Protein AF-A0A964EU06-F1 (afdb_monomer_lite)

Secondary structure (DSSP, 8-state):
---HHHHHHHHHHHHHHHHHHHHTT-HHHHH-HHHHHHHHHHHHHHHHHHHHHHT-TT-TTSHHHHHHHHHHSTTTS--SSPPPHHHHHHHHHHHHTTHHHHHHHHHHHHHHHHTTSGGGSS-TTTHHHH-PPPHHHHHHHHHHHHHHHHHHHHHHT------HHHHHHHHHHHHHHHHHHHHHHHHHHHHHHTSPP-

Structure (mmCIF, N/CA/C/O backbone):
data_AF-A0A964EU06-F1
#
_entry.id   AF-A0A964EU06-F1
#
loop_
_atom_site.group_PDB
_atom_site.id
_atom_site.type_symbol
_atom_site.label_atom_id
_atom_site.label_alt_id
_atom_site.label_comp_id
_atom_site.label_asym_id
_atom_site.label_entity_id
_atom_site.label_seq_id
_atom_site.pdbx_PDB_ins_code
_atom_site.Cartn_x
_atom_site.Cartn_y
_atom_site.Cartn_z
_atom_site.occupancy
_atom_site.B_iso_or_equiv
_atom_site.auth_seq_id
_atom_site.auth_comp_id
_atom_site.auth_asym_id
_atom_site.auth_atom_id
_atom_site.pdbx_PDB_model_num
ATOM 1 N N . MET A 1 1 ? 18.605 8.891 -5.211 1.00 30.44 1 MET A N 1
ATOM 2 C CA . MET A 1 1 ? 19.207 7.535 -5.283 1.00 30.44 1 MET A CA 1
ATOM 3 C C . MET A 1 1 ? 18.720 6.675 -4.124 1.00 30.44 1 MET A C 1
ATOM 5 O O . MET A 1 1 ? 18.972 7.036 -2.982 1.00 30.44 1 MET A O 1
ATOM 9 N N . LEU A 1 2 ? 17.991 5.574 -4.374 1.00 33.44 2 LEU A N 1
ATOM 10 C CA . LEU A 1 2 ? 17.805 4.541 -3.338 1.00 33.44 2 LEU A CA 1
ATOM 11 C C . LEU A 1 2 ? 19.195 4.216 -2.777 1.00 33.44 2 LEU A C 1
ATOM 13 O O . LEU A 1 2 ? 20.123 4.112 -3.583 1.00 33.44 2 LEU A O 1
ATOM 17 N N . SER A 1 3 ? 19.363 4.057 -1.457 1.00 38.75 3 SER A N 1
ATOM 18 C CA . SER A 1 3 ? 20.619 3.460 -0.987 1.00 38.75 3 SER A CA 1
ATOM 19 C C . SER A 1 3 ? 20.782 2.145 -1.750 1.00 38.75 3 SER A C 1
ATOM 21 O O . SER A 1 3 ? 19.798 1.429 -1.960 1.00 38.75 3 SER A O 1
ATOM 23 N N . GLU A 1 4 ? 21.978 1.862 -2.252 1.00 48.69 4 GLU A N 1
ATOM 24 C CA . GLU A 1 4 ? 22.209 0.707 -3.126 1.00 48.69 4 GLU A CA 1
ATOM 25 C C . GLU A 1 4 ? 21.642 -0.580 -2.504 1.00 48.69 4 GLU A C 1
ATOM 27 O O . GLU A 1 4 ? 20.967 -1.353 -3.176 1.00 48.69 4 GLU A O 1
ATOM 32 N N . THR A 1 5 ? 21.765 -0.692 -1.179 1.00 47.69 5 THR A N 1
ATOM 33 C CA . THR A 1 5 ? 21.182 -1.704 -0.288 1.00 47.69 5 THR A CA 1
ATOM 34 C C . THR A 1 5 ? 19.655 -1.804 -0.324 1.00 47.69 5 THR A C 1
ATOM 36 O O . THR A 1 5 ? 19.114 -2.898 -0.428 1.00 47.69 5 THR A O 1
ATOM 39 N N . SER A 1 6 ? 18.947 -0.676 -0.304 1.00 49.25 6 SER A N 1
ATOM 40 C CA . SER A 1 6 ? 17.481 -0.601 -0.337 1.00 49.25 6 SER A CA 1
ATOM 41 C C . SER A 1 6 ? 16.922 -1.172 -1.647 1.00 49.25 6 SER A C 1
ATOM 43 O O . SER A 1 6 ? 16.032 -2.023 -1.677 1.00 49.25 6 SER A O 1
ATOM 45 N N . ARG A 1 7 ? 17.497 -0.738 -2.773 1.00 52.69 7 ARG A N 1
ATOM 46 C CA . ARG A 1 7 ? 17.120 -1.260 -4.091 1.00 52.69 7 ARG A CA 1
ATOM 47 C C . ARG A 1 7 ? 17.493 -2.733 -4.208 1.00 52.69 7 ARG A C 1
ATOM 49 O O . ARG A 1 7 ? 16.750 -3.475 -4.839 1.00 52.69 7 ARG A O 1
ATOM 56 N N . LEU A 1 8 ? 18.609 -3.139 -3.597 1.00 53.44 8 LEU A N 1
ATOM 57 C CA . LEU A 1 8 ? 19.088 -4.516 -3.574 1.00 53.44 8 LEU A CA 1
ATOM 58 C C . LEU A 1 8 ? 18.106 -5.459 -2.876 1.00 53.44 8 LEU A C 1
ATOM 60 O O . LEU A 1 8 ? 17.870 -6.525 -3.411 1.00 53.44 8 LEU A O 1
ATOM 64 N N . GLU A 1 9 ? 17.501 -5.087 -1.747 1.00 58.00 9 GLU A N 1
ATOM 65 C CA . GLU A 1 9 ? 16.584 -5.973 -1.008 1.00 58.00 9 GLU A CA 1
ATOM 66 C C . GLU A 1 9 ? 15.292 -6.265 -1.777 1.00 58.00 9 GLU A C 1
ATOM 68 O O . GLU A 1 9 ? 14.908 -7.424 -1.922 1.00 58.00 9 GLU A O 1
ATOM 73 N N . VAL A 1 10 ? 14.650 -5.237 -2.345 1.00 60.88 10 VAL A N 1
ATOM 74 C CA . VAL A 1 10 ? 13.466 -5.438 -3.202 1.00 60.88 10 VAL A CA 1
ATOM 75 C C . VAL A 1 10 ? 13.861 -6.195 -4.470 1.00 60.88 10 VAL A C 1
ATOM 77 O O . VAL A 1 10 ? 13.162 -7.115 -4.886 1.00 60.88 10 VAL A O 1
ATOM 80 N N . ARG A 1 11 ? 15.018 -5.870 -5.060 1.00 63.16 11 ARG A N 1
ATOM 81 C CA . ARG A 1 11 ? 15.571 -6.593 -6.212 1.00 63.16 11 ARG A CA 1
ATOM 82 C C . ARG A 1 11 ? 15.857 -8.057 -5.902 1.00 63.16 11 ARG A C 1
ATOM 84 O O . ARG A 1 11 ? 15.568 -8.889 -6.751 1.00 63.16 11 ARG A O 1
ATOM 91 N N . LEU A 1 12 ? 16.407 -8.363 -4.731 1.00 60.62 12 LEU A N 1
ATOM 92 C CA . LEU A 1 12 ? 16.707 -9.713 -4.261 1.00 60.62 12 LEU A CA 1
ATOM 93 C C . LEU A 1 12 ? 15.417 -10.480 -4.005 1.00 60.62 12 LEU A C 1
ATOM 95 O O . LEU A 1 12 ? 15.306 -11.607 -4.462 1.00 60.62 12 LEU A O 1
ATOM 99 N N . ALA A 1 13 ? 14.416 -9.860 -3.377 1.00 64.81 13 ALA A N 1
ATOM 100 C CA . ALA A 1 13 ? 13.111 -10.478 -3.158 1.00 64.81 13 ALA A CA 1
ATOM 101 C C . ALA A 1 13 ? 12.384 -10.783 -4.481 1.00 64.81 13 ALA A C 1
ATOM 103 O O . ALA A 1 13 ? 11.837 -11.873 -4.648 1.00 64.81 13 ALA A O 1
ATOM 104 N N . VAL A 1 14 ? 12.436 -9.860 -5.448 1.00 65.56 14 VAL A N 1
ATOM 105 C CA . VAL A 1 14 ? 11.933 -10.082 -6.813 1.00 65.56 14 VAL A CA 1
ATOM 106 C C . VAL A 1 14 ? 12.724 -11.199 -7.504 1.00 65.56 14 VAL A C 1
ATOM 108 O O . VAL A 1 14 ? 12.120 -12.111 -8.061 1.00 65.56 14 VAL A O 1
ATOM 111 N N . CYS A 1 15 ? 14.059 -11.187 -7.430 1.00 63.41 15 CYS A N 1
ATOM 112 C CA . CYS A 1 15 ? 14.913 -12.230 -8.008 1.00 63.41 15 CYS A CA 1
ATOM 113 C C . CYS A 1 15 ? 14.657 -13.610 -7.399 1.00 63.41 15 CYS A C 1
ATOM 115 O O . CYS A 1 15 ? 14.564 -14.592 -8.130 1.00 63.41 15 CYS A O 1
ATOM 117 N N . ASP A 1 16 ? 14.523 -13.704 -6.079 1.00 67.25 16 ASP A N 1
ATOM 118 C CA . ASP A 1 16 ? 14.227 -14.956 -5.392 1.00 67.25 16 ASP A CA 1
ATOM 119 C C . ASP A 1 16 ? 12.834 -15.463 -5.750 1.00 67.25 16 ASP A C 1
ATOM 121 O O . ASP A 1 16 ? 12.643 -16.672 -5.903 1.00 67.25 16 ASP A O 1
ATOM 125 N N . ARG A 1 17 ? 11.861 -14.563 -5.945 1.00 68.38 17 ARG A N 1
ATOM 126 C CA . ARG A 1 17 ? 10.544 -14.968 -6.435 1.00 68.38 17 ARG A CA 1
ATOM 127 C C . ARG A 1 17 ? 10.617 -15.480 -7.867 1.00 68.38 17 ARG A C 1
ATOM 129 O O . ARG A 1 17 ? 10.112 -16.566 -8.126 1.00 68.38 17 ARG A O 1
ATOM 136 N N . LEU A 1 18 ? 11.278 -14.755 -8.766 1.00 66.19 18 LEU A N 1
ATOM 137 C CA . LEU A 1 18 ? 11.492 -15.193 -10.145 1.00 66.19 18 LEU A CA 1
ATOM 138 C C . LEU A 1 18 ? 12.192 -16.556 -10.189 1.00 66.19 18 LEU A C 1
ATOM 140 O O . LEU A 1 18 ? 11.722 -17.454 -10.872 1.00 66.19 18 LEU A O 1
ATOM 144 N N . ARG A 1 19 ? 13.235 -16.769 -9.382 1.00 66.81 19 ARG A N 1
ATOM 145 C CA . ARG A 1 19 ? 13.924 -18.065 -9.267 1.00 66.81 19 ARG A CA 1
ATOM 146 C C . ARG A 1 19 ? 12.990 -19.188 -8.795 1.00 66.81 19 ARG A C 1
ATOM 148 O O . ARG A 1 19 ? 13.066 -20.301 -9.308 1.00 66.81 19 ARG A O 1
ATOM 155 N N . LYS A 1 20 ? 12.097 -18.918 -7.836 1.00 69.69 20 LYS A N 1
ATOM 156 C CA . LYS A 1 20 ? 11.085 -19.894 -7.390 1.00 69.69 20 LYS A CA 1
ATOM 157 C C . LYS A 1 20 ? 10.082 -20.223 -8.498 1.00 69.69 20 LYS A C 1
ATOM 159 O O . LYS A 1 20 ? 9.718 -21.384 -8.644 1.00 69.69 20 LYS A O 1
ATOM 164 N N . ILE A 1 21 ? 9.680 -19.241 -9.299 1.00 65.75 21 ILE A N 1
ATOM 165 C CA . ILE A 1 21 ? 8.795 -19.463 -10.451 1.00 65.75 21 ILE A CA 1
ATOM 166 C C . ILE A 1 21 ? 9.531 -20.260 -11.548 1.00 65.75 21 ILE A C 1
ATOM 168 O O . ILE A 1 21 ? 8.944 -21.169 -12.127 1.00 65.75 21 ILE A O 1
ATOM 172 N N . ASP A 1 22 ? 10.832 -20.024 -11.763 1.00 63.53 22 ASP A N 1
ATOM 173 C CA . ASP A 1 22 ? 11.664 -20.807 -12.700 1.00 63.53 22 ASP A CA 1
ATOM 174 C C . ASP A 1 22 ? 11.695 -22.290 -12.317 1.00 63.53 22 ASP A C 1
ATOM 176 O O . ASP A 1 22 ? 11.464 -23.183 -13.134 1.00 63.53 22 ASP A O 1
ATOM 180 N N . SER A 1 23 ? 11.901 -22.555 -11.022 1.00 62.06 23 SER A N 1
ATOM 181 C CA . SER A 1 23 ? 11.924 -23.915 -10.477 1.00 62.06 23 SER A CA 1
ATOM 182 C C . SER A 1 23 ? 10.578 -24.639 -10.565 1.00 62.06 23 SER A C 1
ATOM 184 O O . SER A 1 23 ? 10.546 -25.865 -10.497 1.00 62.06 23 SER A O 1
ATOM 186 N N . GLN A 1 24 ? 9.478 -23.900 -10.749 1.00 62.81 24 GLN A N 1
ATOM 187 C CA . GLN A 1 24 ? 8.131 -24.446 -10.935 1.00 62.81 24 GLN A CA 1
ATOM 188 C C . GLN A 1 24 ? 7.835 -24.823 -12.398 1.00 62.81 24 GLN A C 1
ATOM 190 O O . GLN A 1 24 ? 6.774 -25.373 -12.678 1.00 62.81 24 GLN A O 1
ATOM 195 N N . GLY A 1 25 ? 8.790 -24.626 -13.315 1.00 52.88 25 GLY A N 1
ATOM 196 C CA . GLY A 1 25 ? 8.784 -25.281 -14.623 1.00 52.88 25 GLY A CA 1
ATOM 197 C C . GLY A 1 25 ? 7.983 -24.572 -15.713 1.00 52.88 25 GLY A C 1
ATOM 198 O O . GLY A 1 25 ? 7.558 -25.222 -16.665 1.00 52.88 25 GLY A O 1
ATOM 199 N N . THR A 1 26 ? 7.781 -23.259 -15.624 1.00 59.72 26 THR A N 1
ATOM 200 C CA . THR A 1 26 ? 7.122 -22.507 -16.699 1.00 59.72 26 THR A CA 1
ATOM 201 C C . THR A 1 26 ? 8.050 -22.418 -17.922 1.00 59.72 26 THR A C 1
ATOM 203 O O . THR A 1 26 ? 9.049 -21.703 -17.886 1.00 59.72 26 THR A O 1
ATOM 206 N N . ASP A 1 27 ? 7.731 -23.114 -19.023 1.00 58.44 27 ASP A N 1
ATOM 207 C CA . ASP A 1 27 ? 8.557 -23.174 -20.254 1.00 58.44 27 ASP A CA 1
ATOM 208 C C . ASP A 1 27 ? 8.932 -21.793 -20.823 1.00 58.44 27 ASP A C 1
ATOM 210 O O . ASP A 1 27 ? 10.024 -21.599 -21.363 1.00 58.44 27 ASP A O 1
ATOM 214 N N . ALA A 1 28 ? 8.065 -20.797 -20.626 1.00 56.03 28 ALA A N 1
ATOM 215 C CA . ALA A 1 28 ? 8.317 -19.408 -21.003 1.00 56.03 28 ALA A CA 1
ATOM 216 C C . ALA A 1 28 ? 9.566 -18.808 -20.325 1.00 56.03 28 ALA A C 1
ATOM 218 O O . ALA A 1 28 ? 10.212 -17.927 -20.892 1.00 56.03 28 ALA A O 1
ATOM 219 N N . MET A 1 29 ? 9.935 -19.292 -19.134 1.00 56.78 29 MET A N 1
ATOM 220 C CA . MET A 1 29 ? 11.089 -18.796 -18.385 1.00 56.78 29 MET A CA 1
ATOM 221 C C . MET A 1 29 ? 12.424 -19.321 -18.906 1.00 56.78 29 MET A C 1
ATOM 223 O O . MET A 1 29 ? 13.394 -18.568 -18.993 1.00 56.78 29 MET A O 1
ATOM 227 N N . LYS A 1 30 ? 12.462 -20.584 -19.337 1.00 57.44 30 LYS A N 1
ATOM 228 C CA . LYS A 1 30 ? 13.656 -21.175 -19.956 1.00 57.44 30 LYS A CA 1
ATOM 229 C C . LYS A 1 30 ? 13.934 -20.594 -21.341 1.00 57.44 30 LYS A C 1
ATOM 231 O O . LYS A 1 30 ? 15.088 -20.526 -21.754 1.00 57.44 30 LYS A O 1
ATOM 236 N N . ALA A 1 31 ? 12.889 -20.157 -22.045 1.00 56.16 31 ALA A N 1
ATOM 237 C CA . ALA A 1 31 ? 12.985 -19.666 -23.415 1.00 56.16 31 ALA A CA 1
ATOM 238 C C . ALA A 1 31 ? 13.668 -18.291 -23.550 1.00 56.16 31 ALA A C 1
ATOM 240 O O . ALA A 1 31 ? 14.225 -18.001 -24.608 1.00 56.16 31 ALA A O 1
ATOM 241 N N . ALA A 1 32 ? 13.643 -17.435 -22.518 1.00 56.75 32 ALA A N 1
ATOM 242 C CA . ALA A 1 32 ? 14.206 -16.084 -22.622 1.00 56.75 32 ALA A CA 1
ATOM 243 C C . ALA A 1 32 ? 14.782 -15.522 -21.299 1.00 56.75 32 ALA A C 1
ATOM 245 O O . ALA A 1 32 ? 14.256 -14.549 -20.752 1.00 56.75 32 ALA A O 1
ATOM 246 N N . PRO A 1 33 ? 15.925 -16.050 -20.814 1.00 57.66 33 PRO A N 1
ATOM 247 C CA . PRO A 1 33 ? 16.578 -15.613 -19.572 1.00 57.66 33 PRO A CA 1
ATOM 248 C C . PRO A 1 33 ? 16.941 -14.114 -19.533 1.00 57.66 33 PRO A C 1
ATOM 250 O O . PRO A 1 33 ? 16.930 -13.481 -18.480 1.00 57.66 33 PRO A O 1
ATOM 253 N N . ILE A 1 34 ? 17.240 -13.523 -20.696 1.00 55.50 34 ILE A N 1
ATOM 254 C CA . ILE A 1 34 ? 17.605 -12.102 -20.837 1.00 55.50 34 ILE A CA 1
ATOM 255 C C . ILE A 1 34 ? 16.429 -11.175 -20.493 1.00 55.50 34 ILE A C 1
ATOM 257 O O . ILE A 1 34 ? 16.646 -10.082 -19.966 1.00 55.50 34 ILE A O 1
ATOM 261 N N . LEU A 1 35 ? 15.184 -11.615 -20.717 1.00 58.09 35 LEU A N 1
ATOM 262 C CA . LEU A 1 35 ? 14.008 -10.817 -20.372 1.00 58.09 35 LEU A CA 1
ATOM 263 C C . LEU A 1 35 ? 13.932 -10.559 -18.863 1.00 58.09 35 LEU A C 1
ATOM 265 O O . LEU A 1 35 ? 13.472 -9.498 -18.468 1.00 58.09 35 LEU A O 1
ATOM 269 N N . PHE A 1 36 ? 14.466 -11.432 -18.006 1.00 58.31 36 PHE A N 1
ATOM 270 C CA . PHE A 1 36 ? 14.420 -11.226 -16.552 1.00 58.31 36 PHE A CA 1
ATOM 271 C C . PHE A 1 36 ? 15.299 -10.072 -16.070 1.00 58.31 36 PHE A C 1
ATOM 273 O O . PHE A 1 36 ? 14.881 -9.325 -15.185 1.00 58.31 36 PHE A O 1
ATOM 280 N N . GLY A 1 37 ? 16.468 -9.865 -16.684 1.00 57.53 37 GLY A N 1
ATOM 281 C CA . GLY A 1 37 ? 17.310 -8.700 -16.391 1.00 57.53 37 GLY A CA 1
ATOM 282 C C . GLY A 1 37 ? 16.626 -7.376 -16.755 1.00 57.53 37 GLY A C 1
ATOM 283 O O . GLY A 1 37 ? 16.825 -6.369 -16.077 1.00 57.53 37 GLY A O 1
ATOM 284 N N . LEU A 1 38 ? 15.768 -7.397 -17.781 1.00 58.59 38 LEU A N 1
ATOM 285 C CA . LEU A 1 38 ? 14.991 -6.243 -18.246 1.00 58.59 38 LEU A CA 1
ATOM 286 C C . LEU A 1 38 ? 13.674 -6.056 -17.474 1.00 58.59 38 LEU A C 1
ATOM 288 O O . LEU A 1 38 ? 13.229 -4.929 -17.272 1.00 58.59 38 LEU A O 1
ATOM 292 N N . VAL A 1 39 ? 13.062 -7.145 -17.010 1.00 64.62 39 VAL A N 1
ATOM 293 C CA . VAL A 1 39 ? 11.779 -7.138 -16.290 1.00 64.62 39 VAL A CA 1
ATOM 294 C C . VAL A 1 39 ? 11.962 -6.782 -14.814 1.00 64.62 39 VAL A C 1
ATOM 296 O O . VAL A 1 39 ? 11.077 -6.179 -14.213 1.00 64.62 39 VAL A O 1
ATOM 299 N N . GLN A 1 40 ? 13.118 -7.079 -14.218 1.00 64.00 40 GLN A N 1
ATOM 300 C CA . GLN A 1 40 ? 13.378 -6.789 -12.807 1.00 64.00 40 GLN A CA 1
ATOM 301 C C . GLN A 1 40 ? 13.209 -5.292 -12.445 1.00 64.00 40 GLN A C 1
ATOM 303 O O . GLN A 1 40 ? 12.524 -5.010 -11.459 1.00 64.00 40 GLN A O 1
ATOM 308 N N . PRO A 1 41 ? 13.766 -4.310 -13.187 1.00 63.78 41 PRO A N 1
ATOM 309 C CA . PRO A 1 41 ? 13.482 -2.892 -12.948 1.00 63.78 41 PRO A CA 1
ATOM 310 C C . PRO A 1 41 ? 11.990 -2.546 -13.030 1.00 63.78 41 PRO A C 1
ATOM 312 O O . PRO A 1 41 ? 11.494 -1.848 -12.147 1.00 63.78 41 PRO A O 1
ATOM 315 N N . ALA A 1 42 ? 11.280 -3.087 -14.025 1.00 66.19 42 ALA A N 1
ATOM 316 C CA . ALA A 1 42 ? 9.848 -2.857 -14.215 1.00 66.19 42 ALA A CA 1
ATOM 317 C C . ALA A 1 42 ? 9.007 -3.447 -13.071 1.00 66.19 42 ALA A C 1
ATOM 319 O O . ALA A 1 42 ? 8.034 -2.839 -12.638 1.00 66.19 42 ALA A O 1
ATOM 320 N N . MET A 1 43 ? 9.405 -4.597 -12.522 1.00 66.19 43 MET A N 1
ATOM 321 C CA . MET A 1 43 ? 8.740 -5.198 -11.363 1.00 66.19 43 MET A CA 1
ATOM 322 C C . MET A 1 43 ? 8.942 -4.376 -10.089 1.00 66.19 43 MET A C 1
ATOM 324 O O . MET A 1 43 ? 7.999 -4.185 -9.324 1.00 66.19 43 MET A O 1
ATOM 328 N N . VAL A 1 44 ? 10.155 -3.861 -9.862 1.00 68.06 44 VAL A N 1
ATOM 329 C CA . VAL A 1 44 ? 10.433 -2.966 -8.726 1.00 68.06 44 VAL A CA 1
ATOM 330 C C . VAL A 1 44 ? 9.579 -1.704 -8.827 1.00 68.06 44 VAL A C 1
ATOM 332 O O . VAL A 1 44 ? 8.960 -1.298 -7.845 1.00 68.06 44 VAL A O 1
ATOM 335 N N . GLU A 1 45 ? 9.512 -1.105 -10.013 1.00 71.75 45 GLU A N 1
ATOM 336 C CA . GLU A 1 45 ? 8.665 0.057 -10.264 1.00 71.75 45 GLU A CA 1
ATOM 337 C C . GLU A 1 45 ? 7.180 -0.274 -10.077 1.00 71.75 45 GLU A C 1
ATOM 339 O O . GLU A 1 45 ? 6.486 0.429 -9.348 1.00 71.75 45 GLU A O 1
ATOM 344 N N . GLY A 1 46 ? 6.709 -1.401 -10.612 1.00 69.62 46 GLY A N 1
ATOM 345 C CA . GLY A 1 46 ? 5.338 -1.869 -10.432 1.00 69.62 46 GLY A CA 1
ATOM 346 C C . GLY A 1 46 ? 4.947 -2.050 -8.961 1.00 69.62 46 GLY A C 1
ATOM 347 O O . GLY A 1 46 ? 3.841 -1.676 -8.572 1.00 69.62 46 GLY A O 1
ATOM 348 N N . VAL A 1 47 ? 5.853 -2.552 -8.113 1.00 72.25 47 VAL A N 1
ATOM 349 C CA . VAL A 1 47 ? 5.623 -2.654 -6.660 1.00 72.25 47 VAL A CA 1
ATOM 350 C C . VAL A 1 47 ? 5.505 -1.267 -6.025 1.00 72.25 47 VAL A C 1
ATOM 352 O O . VAL A 1 47 ? 4.587 -1.032 -5.239 1.00 72.25 47 VAL A O 1
ATOM 355 N N . LEU A 1 48 ? 6.384 -0.326 -6.377 1.00 76.00 48 LEU A N 1
ATOM 356 C CA . LEU A 1 48 ? 6.312 1.049 -5.868 1.00 76.00 48 LEU A CA 1
ATOM 357 C C . LEU A 1 48 ? 5.018 1.751 -6.307 1.00 76.00 48 LEU A C 1
ATOM 359 O O . LEU A 1 48 ? 4.395 2.442 -5.501 1.00 76.00 48 LEU A O 1
ATOM 363 N N . LEU A 1 49 ? 4.565 1.522 -7.541 1.00 78.75 49 LEU A N 1
ATOM 364 C CA . LEU A 1 49 ? 3.295 2.041 -8.051 1.00 78.75 49 LEU A CA 1
ATOM 365 C C . LEU A 1 49 ? 2.088 1.413 -7.352 1.00 78.75 49 LEU A C 1
ATOM 367 O O . LEU A 1 49 ? 1.135 2.120 -7.015 1.00 78.75 49 LEU A O 1
ATOM 371 N N . ALA A 1 50 ? 2.132 0.108 -7.081 1.00 79.00 50 ALA A N 1
ATOM 372 C CA . ALA A 1 50 ? 1.099 -0.574 -6.309 1.00 79.00 50 ALA A CA 1
ATOM 373 C C . ALA A 1 50 ? 1.002 -0.005 -4.885 1.00 79.00 50 ALA A C 1
ATOM 375 O O . ALA A 1 50 ? -0.102 0.272 -4.412 1.00 79.00 50 ALA A O 1
ATOM 376 N N . LEU A 1 51 ? 2.142 0.252 -4.233 1.00 82.50 51 LEU A N 1
ATOM 377 C CA . LEU A 1 51 ? 2.185 0.928 -2.935 1.00 82.50 51 LEU A CA 1
ATOM 378 C C . LEU A 1 51 ? 1.620 2.350 -3.030 1.00 82.50 51 LEU A C 1
ATOM 380 O O . LEU A 1 51 ? 0.748 2.709 -2.243 1.00 82.50 51 LEU A O 1
ATOM 384 N N . ALA A 1 52 ? 2.033 3.143 -4.021 1.00 84.25 52 ALA A N 1
ATOM 385 C CA . ALA A 1 52 ? 1.503 4.491 -4.221 1.00 84.25 52 ALA A CA 1
ATOM 386 C C . ALA A 1 52 ? -0.029 4.491 -4.383 1.00 84.25 52 ALA A C 1
ATOM 388 O O . ALA A 1 52 ? -0.715 5.340 -3.814 1.00 84.25 52 ALA A O 1
ATOM 389 N N . ARG A 1 53 ? -0.579 3.504 -5.101 1.00 84.44 53 ARG A N 1
ATOM 390 C CA . ARG A 1 53 ? -2.027 3.332 -5.283 1.00 84.44 53 ARG A CA 1
ATOM 391 C C . ARG A 1 53 ? -2.737 2.884 -4.002 1.00 84.44 53 ARG A C 1
ATOM 393 O O . ARG A 1 53 ? -3.836 3.360 -3.725 1.00 84.44 53 ARG A O 1
ATOM 400 N N . LEU A 1 54 ? -2.115 2.013 -3.207 1.00 86.75 54 LEU A N 1
ATOM 401 C CA . LEU A 1 54 ? -2.646 1.549 -1.920 1.00 86.75 54 LEU A CA 1
ATOM 402 C C . LEU A 1 54 ? -2.814 2.698 -0.908 1.00 86.75 54 LEU A C 1
ATOM 404 O O . LEU A 1 54 ? -3.752 2.689 -0.107 1.00 86.75 54 LEU A O 1
ATOM 408 N N . TYR A 1 55 ? -1.946 3.710 -0.966 1.00 88.19 55 TYR A N 1
ATOM 409 C CA . TYR A 1 55 ? -1.992 4.883 -0.083 1.00 88.19 55 TYR A CA 1
ATOM 410 C C . TYR A 1 55 ? -2.528 6.153 -0.749 1.00 88.19 55 TYR A C 1
ATOM 412 O O . TYR A 1 55 ? -2.363 7.255 -0.211 1.00 88.19 55 TYR A O 1
ATOM 420 N N . ASP A 1 56 ? -3.195 6.025 -1.895 1.00 86.50 56 ASP A N 1
ATOM 421 C CA . ASP A 1 56 ? -3.814 7.167 -2.552 1.00 86.50 56 ASP A CA 1
ATOM 422 C C . ASP A 1 56 ? -4.994 7.691 -1.717 1.00 86.50 56 ASP A C 1
ATOM 424 O O . ASP A 1 56 ? -5.935 6.960 -1.396 1.00 86.50 56 ASP A O 1
ATOM 428 N N . ARG A 1 57 ? -4.969 8.980 -1.367 1.00 83.31 57 ARG A N 1
ATOM 429 C CA . ARG A 1 57 ? -6.039 9.626 -0.591 1.00 83.31 57 ARG A CA 1
ATOM 430 C C . ARG A 1 57 ? -7.377 9.615 -1.328 1.00 83.31 57 ARG A C 1
ATOM 432 O O . ARG A 1 57 ? -8.419 9.593 -0.670 1.00 83.31 57 ARG A O 1
ATOM 439 N N . ASN A 1 58 ? -7.332 9.599 -2.658 1.00 83.06 58 ASN A N 1
ATOM 440 C CA . ASN A 1 58 ? -8.505 9.600 -3.527 1.00 83.06 58 ASN A CA 1
ATOM 441 C C . ASN A 1 58 ? -8.832 8.206 -4.084 1.00 83.06 58 ASN A C 1
ATOM 443 O O . ASN A 1 58 ? -9.790 8.060 -4.835 1.00 83.06 58 ASN A O 1
ATOM 447 N N . GLY A 1 59 ? -8.055 7.177 -3.731 1.00 81.44 59 GLY A N 1
ATOM 448 C CA . GLY A 1 59 ? -8.282 5.821 -4.217 1.00 81.44 59 GLY A CA 1
ATOM 449 C C . GLY A 1 59 ? -9.482 5.147 -3.548 1.00 81.44 59 GLY A C 1
ATOM 450 O O . GLY A 1 59 ? -9.590 5.129 -2.323 1.00 81.44 59 GLY A O 1
ATOM 451 N N . ASP A 1 60 ? -10.340 4.502 -4.341 1.00 79.25 60 ASP A N 1
ATOM 452 C CA . ASP A 1 60 ? -11.497 3.747 -3.829 1.00 79.25 60 ASP A CA 1
ATOM 453 C C . ASP A 1 60 ? -11.108 2.520 -2.994 1.00 79.25 60 ASP A C 1
ATOM 455 O O . ASP A 1 60 ? -11.873 2.064 -2.147 1.00 79.25 60 ASP A O 1
ATOM 459 N N . ARG A 1 61 ? -9.906 1.982 -3.224 1.00 81.00 61 ARG A N 1
ATOM 460 C CA . ARG A 1 61 ? -9.363 0.798 -2.540 1.00 81.00 61 ARG A CA 1
ATOM 461 C C . ARG A 1 61 ? -8.103 1.129 -1.743 1.00 81.00 61 ARG A C 1
ATOM 463 O O . ARG A 1 61 ? -7.161 0.342 -1.721 1.00 81.00 61 ARG A O 1
ATOM 470 N N . SER A 1 62 ? -8.063 2.316 -1.145 1.00 89.19 62 SER A N 1
ATOM 471 C CA . SER A 1 62 ? -6.921 2.757 -0.349 1.00 89.19 62 SER A CA 1
ATOM 472 C C . SER A 1 62 ? -7.094 2.482 1.141 1.00 89.19 62 SER A C 1
ATOM 474 O O . SER A 1 62 ? -8.210 2.378 1.659 1.00 89.19 62 SER A O 1
ATOM 476 N N . VAL A 1 63 ? -5.970 2.442 1.858 1.00 88.25 63 VAL A N 1
ATOM 477 C CA . VAL A 1 63 ? -5.959 2.345 3.327 1.00 88.25 63 VAL A CA 1
ATOM 478 C C . VAL A 1 63 ? -6.691 3.539 3.954 1.00 88.25 63 VAL A C 1
ATOM 480 O O . VAL A 1 63 ? -7.426 3.384 4.927 1.00 88.25 63 VAL A O 1
ATOM 483 N N . TRP A 1 64 ? -6.584 4.729 3.353 1.00 88.56 64 TRP A N 1
ATOM 484 C CA . TRP A 1 64 ? -7.320 5.915 3.800 1.00 88.56 64 TRP A CA 1
ATOM 485 C C . TRP A 1 64 ? -8.832 5.735 3.699 1.00 88.56 64 TRP A C 1
ATOM 487 O O . TRP A 1 64 ? -9.562 6.112 4.618 1.00 88.56 64 TRP A O 1
ATOM 497 N N . LYS A 1 65 ? -9.316 5.163 2.590 1.00 89.25 65 LYS A N 1
ATOM 498 C CA . LYS A 1 65 ? -10.742 4.896 2.402 1.00 89.25 65 LYS A CA 1
ATOM 499 C C . LYS A 1 65 ? -11.232 3.847 3.394 1.00 89.25 65 LYS A C 1
ATOM 501 O O . LYS A 1 65 ? -12.272 4.072 4.005 1.00 89.25 65 LYS A O 1
ATOM 506 N N . LEU A 1 66 ? -10.463 2.775 3.609 1.00 89.12 66 LEU A N 1
ATOM 507 C CA . LEU A 1 66 ? -10.759 1.756 4.621 1.00 89.12 66 LEU A CA 1
ATOM 508 C C . LEU A 1 66 ? -10.971 2.392 6.002 1.00 89.12 66 LEU A C 1
ATOM 510 O O . LEU A 1 66 ? -12.005 2.165 6.624 1.00 89.12 66 LEU A O 1
ATOM 514 N N . LEU A 1 67 ? -10.036 3.234 6.453 1.00 89.19 67 LEU A N 1
ATOM 515 C CA . LEU A 1 67 ? -10.129 3.894 7.759 1.00 89.19 67 LEU A CA 1
ATOM 516 C C . LEU A 1 67 ? -11.318 4.854 7.857 1.00 89.19 67 LEU A C 1
ATOM 518 O O . LEU A 1 67 ? -12.033 4.841 8.857 1.00 89.19 67 LEU A O 1
ATOM 522 N N . LYS A 1 68 ? -11.564 5.665 6.821 1.00 88.69 68 LYS A N 1
ATOM 523 C CA . LYS A 1 68 ? -12.706 6.594 6.790 1.00 88.69 68 LYS A CA 1
ATOM 524 C C . LYS A 1 68 ? -14.044 5.860 6.802 1.00 88.69 68 LYS A C 1
ATOM 526 O O . LYS A 1 68 ? -14.958 6.283 7.504 1.00 88.69 68 LYS A O 1
ATOM 531 N N . VAL A 1 69 ? -14.160 4.769 6.042 1.00 88.38 69 VAL A N 1
ATOM 532 C CA . VAL A 1 69 ? -15.358 3.919 6.042 1.00 88.38 69 VAL A CA 1
ATOM 533 C C . VAL A 1 69 ? -15.535 3.306 7.422 1.00 88.38 69 VAL A C 1
ATOM 535 O O . VAL A 1 69 ? -16.575 3.529 8.029 1.00 88.38 69 VAL A O 1
ATOM 538 N N . ALA A 1 70 ? -14.499 2.661 7.969 1.00 87.19 70 ALA A N 1
ATOM 539 C CA . ALA A 1 70 ? -14.546 2.090 9.311 1.00 87.19 70 ALA A CA 1
ATOM 540 C C . ALA A 1 70 ? -14.994 3.124 10.356 1.00 87.19 70 ALA A C 1
ATOM 542 O O . ALA A 1 70 ? -15.845 2.807 11.178 1.00 87.19 70 ALA A O 1
ATOM 543 N N . GLN A 1 71 ? -14.508 4.369 10.280 1.00 87.31 71 GLN A N 1
ATOM 544 C CA . GLN A 1 71 ? -14.884 5.457 11.190 1.00 87.31 71 GLN A CA 1
ATOM 545 C C . GLN A 1 71 ? -16.335 5.924 11.015 1.00 87.31 71 GLN A C 1
ATOM 547 O O . GLN A 1 71 ? -17.000 6.220 12.008 1.00 87.31 71 GLN A O 1
ATOM 552 N N . GLY A 1 72 ? -16.833 5.994 9.779 1.00 87.25 72 GLY A N 1
ATOM 553 C CA . GLY A 1 72 ? -18.208 6.406 9.482 1.00 87.25 72 GLY A CA 1
ATOM 554 C C . GLY A 1 72 ? -19.251 5.326 9.777 1.00 87.25 72 GLY A C 1
ATOM 555 O O . GLY A 1 72 ? -20.393 5.645 10.100 1.00 87.25 72 GLY A O 1
ATOM 556 N N . THR A 1 73 ? -18.864 4.051 9.707 1.00 86.56 73 THR A N 1
ATOM 557 C CA . THR A 1 73 ? -19.788 2.911 9.792 1.00 86.56 73 THR A CA 1
A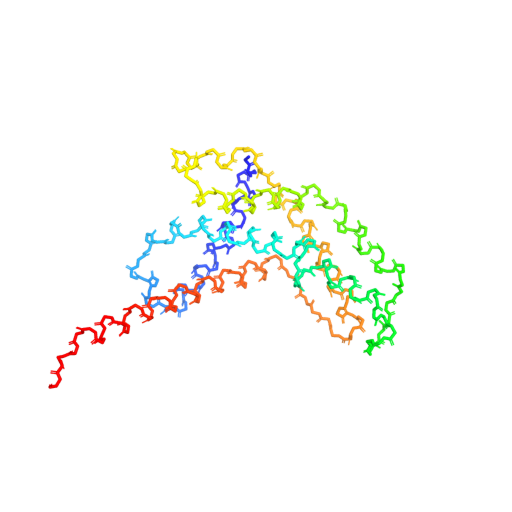TOM 558 C C . THR A 1 73 ? -19.537 2.008 10.999 1.00 86.56 73 THR A C 1
ATOM 560 O O . THR A 1 73 ? -20.000 0.868 10.998 1.00 86.56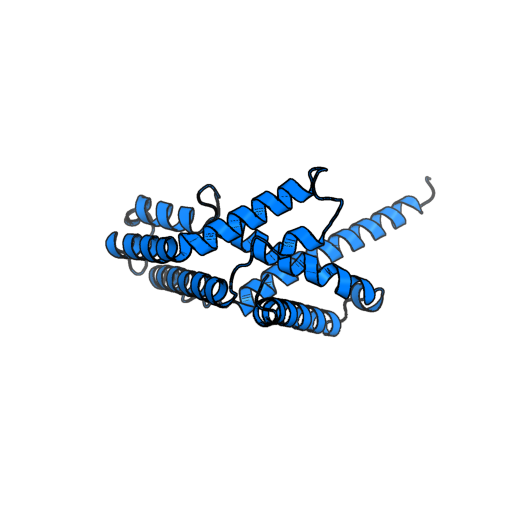 73 THR A O 1
ATOM 563 N N . ILE A 1 74 ? -18.867 2.494 12.060 1.00 85.62 74 ILE A N 1
ATOM 564 C CA . ILE A 1 74 ? -18.569 1.696 13.272 1.00 85.62 74 ILE A CA 1
ATOM 565 C C . ILE A 1 74 ? -19.824 0.984 13.794 1.00 85.62 74 ILE A C 1
ATOM 567 O O . ILE A 1 74 ? -19.772 -0.199 14.101 1.00 85.62 74 ILE A O 1
ATOM 571 N N . LYS A 1 75 ? -20.969 1.671 13.859 1.00 85.25 75 LYS A N 1
ATOM 572 C CA . LYS A 1 75 ? -22.215 1.099 14.406 1.00 85.25 75 LYS A CA 1
ATOM 573 C C . LYS A 1 75 ? -22.924 0.109 13.472 1.00 85.25 75 LYS A C 1
ATOM 575 O O . LYS A 1 75 ? -23.835 -0.575 13.916 1.00 85.25 75 LYS A O 1
ATOM 580 N N . GLN A 1 76 ? -22.566 0.089 12.190 1.00 86.94 76 GLN A N 1
ATOM 581 C CA . GLN A 1 76 ? -23.257 -0.692 11.155 1.00 86.94 76 GLN A CA 1
ATOM 582 C C . GLN A 1 76 ? -22.546 -2.013 10.847 1.00 86.94 76 GLN A C 1
ATOM 584 O O . GLN A 1 76 ? -23.158 -2.929 10.307 1.00 86.94 76 GLN A O 1
ATOM 589 N N . ILE A 1 77 ? -21.256 -2.110 11.170 1.00 81.19 77 ILE A N 1
ATOM 590 C CA . ILE A 1 77 ? -20.456 -3.305 10.916 1.00 81.19 77 ILE A CA 1
ATOM 591 C C . ILE A 1 77 ? -20.597 -4.265 12.113 1.00 81.19 77 ILE A C 1
ATOM 593 O O . ILE A 1 77 ? -20.460 -3.832 13.260 1.00 81.19 77 ILE A O 1
ATOM 597 N N 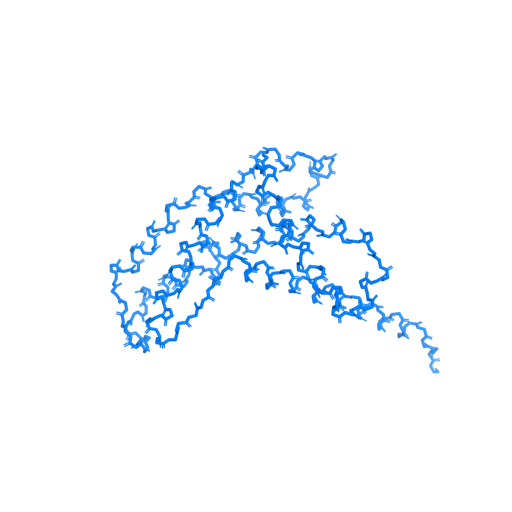. PRO A 1 78 ? -20.859 -5.565 11.881 1.00 82.38 78 PRO A N 1
ATOM 598 C CA . PRO A 1 78 ? -20.943 -6.564 12.941 1.00 82.38 78 PRO A CA 1
ATOM 599 C C . PRO A 1 78 ? -19.538 -6.961 13.414 1.00 82.38 78 PRO A C 1
ATOM 601 O O . PRO A 1 78 ? -18.986 -7.980 13.005 1.00 82.38 78 PRO A O 1
ATOM 604 N N . TRP A 1 79 ? -18.929 -6.127 14.253 1.00 84.75 79 TRP A N 1
ATOM 605 C CA . TRP A 1 79 ? -17.613 -6.404 14.826 1.00 84.75 79 TRP A CA 1
ATOM 606 C C . TRP A 1 79 ? -17.684 -7.492 15.899 1.00 84.75 79 TRP A C 1
ATOM 608 O O . TRP A 1 79 ? -18.560 -7.460 16.762 1.00 84.75 79 TRP A O 1
ATOM 618 N N . SER A 1 80 ? -16.686 -8.371 15.928 1.00 85.56 80 SER A N 1
ATOM 619 C CA . SER A 1 80 ? -16.433 -9.261 17.069 1.00 85.56 80 SER A CA 1
ATOM 620 C C . SER A 1 80 ? -15.948 -8.459 18.283 1.00 85.56 80 SER A C 1
ATOM 622 O O . SER A 1 80 ? -16.347 -8.719 19.416 1.00 85.56 80 SER A O 1
ATOM 624 N N . LYS A 1 81 ? -15.116 -7.437 18.042 1.00 86.19 81 LYS A N 1
ATOM 625 C CA . LYS A 1 81 ? -14.707 -6.436 19.035 1.00 86.19 81 LYS A CA 1
ATOM 626 C C . LYS A 1 81 ? -14.717 -5.050 18.382 1.00 86.19 81 LYS A C 1
ATOM 628 O O . LYS A 1 81 ? -13.810 -4.770 17.602 1.00 86.19 81 LYS A O 1
ATOM 633 N N . PRO A 1 82 ? -15.712 -4.190 18.658 1.00 85.00 82 PRO A N 1
ATOM 634 C CA . PRO A 1 82 ? -15.840 -2.921 17.955 1.00 85.00 82 PRO A CA 1
ATOM 635 C C . PRO A 1 82 ? -14.684 -1.968 18.298 1.00 85.00 82 PRO A C 1
ATOM 637 O O . PRO A 1 82 ? -14.363 -1.808 19.480 1.00 85.00 82 PRO A O 1
ATOM 640 N N . PRO A 1 83 ? -14.069 -1.317 17.295 1.00 88.31 83 PRO A N 1
ATOM 641 C CA . PRO A 1 83 ? -13.072 -0.282 17.534 1.00 88.31 83 PRO A CA 1
ATOM 642 C C . PRO A 1 83 ? -13.686 0.988 18.115 1.00 88.31 83 PRO A C 1
ATOM 644 O O . PRO A 1 83 ? -14.841 1.324 17.842 1.00 88.31 83 PRO A O 1
ATOM 647 N N . THR A 1 84 ? -12.888 1.752 18.861 1.00 89.44 84 THR A N 1
ATOM 648 C CA . THR A 1 84 ? -13.278 3.105 19.270 1.00 89.44 84 THR A CA 1
ATOM 649 C C . THR A 1 84 ? -12.894 4.138 18.207 1.00 89.44 84 THR A C 1
ATOM 651 O O . THR A 1 84 ? -11.973 3.942 17.411 1.00 89.44 84 THR A O 1
ATOM 654 N N . HIS A 1 85 ? -13.551 5.303 18.218 1.00 87.75 85 HIS A N 1
ATOM 655 C CA . HIS A 1 85 ? -13.124 6.432 17.380 1.00 87.75 85 HIS A CA 1
ATOM 656 C C . HIS A 1 85 ? -11.681 6.873 17.684 1.00 87.75 85 HIS A C 1
ATOM 658 O O . HIS A 1 85 ? -10.988 7.341 16.779 1.00 87.75 85 HIS A O 1
ATOM 664 N N . ALA A 1 86 ? -11.216 6.704 18.927 1.00 88.38 86 ALA A N 1
ATOM 665 C CA . ALA A 1 86 ? -9.842 7.006 19.315 1.00 88.38 86 ALA A CA 1
ATOM 666 C C . ALA A 1 86 ? -8.840 6.049 18.646 1.00 88.38 86 ALA A C 1
ATOM 668 O O . ALA A 1 86 ? -7.813 6.511 18.153 1.00 88.38 86 ALA A O 1
ATOM 669 N N . ASP A 1 87 ? -9.164 4.754 18.542 1.00 89.88 87 ASP A N 1
ATOM 670 C CA . ASP A 1 87 ? -8.312 3.764 17.864 1.00 89.88 87 ASP A CA 1
ATOM 671 C C . ASP A 1 87 ? -8.133 4.097 16.379 1.00 89.88 87 ASP A C 1
ATOM 673 O O . ASP A 1 87 ? -7.013 4.146 15.873 1.00 89.88 87 ASP A O 1
ATOM 677 N N . LEU A 1 88 ? -9.227 4.413 15.681 1.00 89.00 88 LEU A N 1
ATOM 678 C CA . LEU A 1 88 ? -9.178 4.789 14.264 1.00 89.00 88 LEU A CA 1
ATOM 679 C C . LEU A 1 88 ? -8.457 6.127 14.043 1.00 89.00 88 LEU A C 1
ATOM 681 O O . LEU A 1 88 ? -7.707 6.280 13.080 1.00 89.00 88 LEU A O 1
ATOM 685 N N . THR A 1 89 ? -8.626 7.087 14.957 1.00 88.62 89 THR A N 1
ATOM 686 C CA . THR A 1 89 ? -7.896 8.366 14.913 1.00 88.62 89 THR A CA 1
ATOM 687 C C . THR A 1 89 ? -6.396 8.154 15.127 1.00 88.62 89 THR A C 1
ATOM 689 O O . THR A 1 89 ? -5.586 8.741 14.411 1.00 88.62 89 THR A O 1
ATOM 692 N N . ARG A 1 90 ? -6.006 7.258 16.046 1.00 91.44 90 ARG A N 1
ATOM 693 C CA . ARG A 1 90 ? -4.609 6.845 16.242 1.00 91.44 90 ARG A CA 1
ATOM 694 C C . ARG A 1 90 ? -4.034 6.222 14.970 1.00 91.44 90 ARG A C 1
ATOM 696 O O . ARG A 1 90 ? -2.930 6.583 14.576 1.00 91.44 90 ARG A O 1
ATOM 703 N N . GLN A 1 91 ? -4.775 5.330 14.311 1.00 89.06 91 GLN A N 1
ATOM 704 C CA . GLN A 1 91 ? -4.344 4.697 13.057 1.00 89.06 91 GLN A CA 1
ATOM 705 C C . GLN A 1 91 ? -4.155 5.717 11.921 1.00 89.06 91 GLN A C 1
ATOM 707 O O . GLN A 1 91 ? -3.167 5.646 11.190 1.00 89.06 91 GLN A O 1
ATOM 712 N N . LEU A 1 92 ? -5.047 6.707 11.803 1.00 87.94 92 LEU A N 1
ATOM 713 C CA . LEU A 1 92 ? -4.878 7.824 10.865 1.00 87.94 92 LEU A CA 1
ATOM 714 C C . LEU A 1 92 ? -3.623 8.651 11.183 1.00 87.94 92 LEU A C 1
ATOM 716 O O . LEU A 1 92 ? -2.873 8.994 10.272 1.00 87.94 92 LEU A O 1
ATOM 720 N N . GLY A 1 93 ? -3.371 8.935 12.464 1.00 87.31 93 GLY A N 1
ATOM 721 C CA . GLY A 1 93 ? -2.163 9.632 12.912 1.00 87.31 93 GLY A CA 1
ATOM 722 C C . GLY A 1 93 ? -0.877 8.856 12.609 1.00 87.31 93 GLY A C 1
ATOM 723 O O . GLY A 1 93 ? 0.104 9.446 12.163 1.00 87.31 93 GLY A O 1
ATOM 724 N N . ALA A 1 94 ? -0.896 7.531 12.775 1.00 87.06 94 ALA A N 1
ATOM 725 C CA . ALA A 1 94 ? 0.231 6.666 12.436 1.00 87.06 94 ALA A CA 1
ATOM 726 C C . ALA A 1 94 ? 0.558 6.705 10.934 1.00 87.06 94 ALA A C 1
ATOM 728 O O . ALA A 1 94 ? 1.726 6.763 10.567 1.00 87.06 94 ALA A O 1
ATOM 729 N N . LEU A 1 95 ? -0.452 6.746 10.057 1.00 86.69 95 LEU A N 1
ATOM 730 C CA . LEU A 1 95 ? -0.228 6.931 8.617 1.00 86.69 95 LEU A CA 1
ATOM 731 C C . LEU A 1 95 ? 0.266 8.340 8.278 1.00 86.69 95 LEU A C 1
ATOM 733 O O . LEU A 1 95 ? 1.154 8.483 7.441 1.00 86.69 95 LEU A O 1
ATOM 737 N N . ALA A 1 96 ? -0.265 9.370 8.943 1.00 86.44 96 ALA A N 1
ATOM 738 C CA . ALA A 1 96 ? 0.173 10.752 8.750 1.00 86.44 96 ALA A CA 1
ATOM 739 C C . ALA A 1 96 ? 1.648 10.966 9.142 1.00 86.44 96 ALA A C 1
ATOM 741 O O . ALA A 1 96 ? 2.316 11.825 8.574 1.00 86.44 96 ALA A O 1
ATOM 742 N N . HIS A 1 97 ? 2.191 10.154 10.056 1.00 88.62 97 HIS A N 1
ATOM 743 C CA . HIS A 1 97 ? 3.620 10.166 10.384 1.00 88.62 97 HIS A CA 1
ATOM 744 C C . HIS A 1 97 ? 4.516 9.799 9.186 1.00 88.62 97 HIS A C 1
ATOM 746 O O . HIS A 1 97 ? 5.666 10.223 9.123 1.00 88.62 97 HIS A O 1
ATOM 752 N N . HIS A 1 98 ? 3.982 9.061 8.209 1.00 89.38 98 HIS A N 1
ATOM 753 C CA . HIS A 1 98 ? 4.685 8.659 6.990 1.00 89.38 98 HIS A CA 1
ATOM 754 C C . HIS A 1 98 ? 4.378 9.561 5.786 1.00 89.38 98 HIS A C 1
ATOM 756 O O . HIS A 1 98 ? 4.660 9.175 4.652 1.00 89.38 98 HIS A O 1
ATOM 762 N N . GLU A 1 99 ? 3.792 10.748 5.985 1.00 86.44 99 GLU A N 1
ATOM 763 C CA . GLU A 1 99 ? 3.329 11.579 4.866 1.00 86.44 99 GLU A CA 1
ATOM 764 C C . GLU A 1 99 ? 4.460 11.945 3.893 1.00 86.44 99 GLU A C 1
ATOM 766 O O . GLU A 1 99 ? 4.251 11.883 2.689 1.00 86.44 99 GLU A O 1
ATOM 771 N N . SER A 1 100 ? 5.676 12.206 4.380 1.00 86.06 100 SER A N 1
ATOM 772 C CA . SER A 1 100 ? 6.840 12.484 3.523 1.00 86.06 100 SER A CA 1
ATOM 773 C C . SER A 1 100 ? 7.195 11.307 2.598 1.00 86.06 100 SER A C 1
ATOM 775 O O . SER A 1 100 ? 7.485 11.487 1.410 1.00 86.06 100 SER A O 1
ATOM 777 N N . THR A 1 101 ? 7.123 10.079 3.115 1.00 85.88 101 THR A N 1
ATOM 778 C CA . THR A 1 101 ? 7.305 8.841 2.346 1.00 85.88 101 THR A CA 1
ATOM 779 C C . THR A 1 101 ? 6.190 8.678 1.313 1.00 85.88 101 THR A C 1
ATOM 781 O O . THR A 1 101 ? 6.452 8.343 0.156 1.00 85.88 101 THR A O 1
ATOM 784 N N . LEU A 1 102 ? 4.944 8.947 1.714 1.00 86.69 102 LEU A N 1
ATOM 785 C CA . LEU A 1 102 ? 3.772 8.867 0.845 1.00 86.69 102 LEU A CA 1
ATOM 786 C C . LEU A 1 102 ? 3.807 9.911 -0.275 1.00 86.69 102 LEU A C 1
ATOM 788 O O . LEU A 1 102 ? 3.488 9.578 -1.413 1.00 86.69 102 LEU A O 1
ATOM 792 N N . ASP A 1 103 ? 4.236 11.137 0.009 1.00 85.88 103 ASP A N 1
ATOM 793 C CA . ASP A 1 103 ? 4.417 12.190 -0.992 1.00 85.88 103 ASP A CA 1
ATOM 794 C C . ASP A 1 103 ? 5.491 11.818 -2.008 1.00 85.88 103 ASP A C 1
ATOM 796 O O . ASP A 1 103 ? 5.316 12.021 -3.212 1.00 85.88 103 ASP A O 1
ATOM 800 N N . THR A 1 104 ? 6.566 11.175 -1.554 1.00 83.12 104 THR A N 1
ATOM 801 C CA . THR A 1 104 ? 7.594 10.677 -2.468 1.00 83.12 104 THR A CA 1
ATOM 802 C C . THR A 1 104 ? 7.053 9.539 -3.343 1.00 83.12 104 THR A C 1
ATOM 804 O O . THR A 1 104 ? 7.302 9.538 -4.548 1.00 83.12 104 THR A O 1
ATOM 807 N N . LEU A 1 105 ? 6.249 8.613 -2.794 1.00 83.62 105 LEU A N 1
ATOM 808 C CA . LEU A 1 105 ? 5.574 7.560 -3.576 1.00 83.62 105 LEU A CA 1
ATOM 809 C C . LEU A 1 105 ? 4.606 8.141 -4.616 1.00 83.62 105 LEU A C 1
ATOM 811 O O . LEU A 1 105 ? 4.584 7.680 -5.756 1.00 83.62 105 LEU A O 1
ATOM 815 N N . ARG A 1 106 ? 3.825 9.163 -4.245 1.00 83.88 106 ARG A N 1
ATOM 816 C CA . ARG A 1 106 ? 2.919 9.865 -5.170 1.00 83.88 106 ARG A CA 1
ATOM 817 C C . ARG A 1 106 ? 3.701 10.553 -6.280 1.00 83.88 106 ARG A C 1
ATOM 819 O O . ARG A 1 106 ? 3.378 10.365 -7.443 1.00 83.88 106 ARG A O 1
ATOM 826 N N . THR A 1 107 ? 4.782 11.248 -5.933 1.00 80.75 107 THR A N 1
ATOM 827 C CA . THR A 1 107 ? 5.656 11.902 -6.915 1.00 80.75 107 THR A CA 1
ATOM 828 C C . THR A 1 107 ? 6.271 10.880 -7.873 1.00 80.75 107 THR A C 1
ATOM 830 O O . THR A 1 107 ? 6.333 11.127 -9.072 1.00 80.75 107 THR A O 1
ATOM 833 N N . LEU A 1 108 ? 6.711 9.718 -7.376 1.00 76.69 108 LEU A N 1
ATOM 834 C CA . LEU A 1 108 ? 7.217 8.631 -8.222 1.00 76.69 108 LEU A CA 1
ATOM 835 C C . LEU A 1 108 ? 6.146 8.105 -9.177 1.00 76.69 108 LEU A C 1
ATOM 837 O O . LEU A 1 108 ? 6.428 7.923 -10.358 1.00 76.69 108 LEU A O 1
ATOM 841 N N . ARG A 1 109 ? 4.916 7.914 -8.692 1.00 78.69 109 ARG A N 1
ATOM 842 C CA . ARG A 1 109 ? 3.779 7.520 -9.527 1.00 78.69 109 ARG A CA 1
ATOM 843 C C . ARG A 1 109 ? 3.495 8.551 -10.611 1.00 78.69 109 ARG A C 1
ATOM 845 O O . ARG A 1 109 ? 3.448 8.183 -11.781 1.00 78.69 109 ARG A O 1
ATOM 852 N N . ASP A 1 110 ? 3.322 9.810 -10.225 1.00 77.50 110 ASP A N 1
ATOM 853 C CA . ASP A 1 110 ? 2.961 10.897 -11.135 1.00 77.50 110 ASP A CA 1
ATOM 854 C C . ASP A 1 110 ? 4.043 11.088 -12.198 1.00 77.50 110 ASP A C 1
ATOM 856 O O . ASP A 1 110 ? 3.727 11.231 -13.377 1.00 77.50 110 ASP A O 1
ATOM 860 N N . LYS A 1 111 ? 5.319 10.965 -11.810 1.00 70.81 111 LYS A N 1
ATOM 861 C CA . LYS A 1 111 ? 6.421 10.949 -12.768 1.00 70.81 111 LYS A CA 1
ATOM 862 C C . LYS A 1 111 ? 6.400 9.713 -13.660 1.00 70.81 111 LYS A C 1
ATOM 864 O O . LYS A 1 111 ? 6.530 9.893 -14.856 1.00 70.81 111 LYS A O 1
ATOM 869 N N . SER A 1 112 ? 6.192 8.492 -13.152 1.00 66.94 112 SER A N 1
ATOM 870 C CA . SER A 1 112 ? 6.113 7.293 -14.017 1.00 66.94 112 SER A CA 1
ATOM 871 C C . SER A 1 112 ? 5.015 7.414 -15.083 1.00 66.94 112 SER A C 1
ATOM 873 O O . SER A 1 112 ? 5.192 6.969 -16.212 1.00 66.94 112 SER A O 1
ATOM 875 N N . ILE A 1 113 ? 3.900 8.077 -14.746 1.00 66.38 113 ILE A N 1
ATOM 876 C CA . ILE A 1 113 ? 2.810 8.361 -15.683 1.00 66.38 113 ILE A CA 1
ATOM 877 C C . ILE A 1 113 ? 3.250 9.448 -16.672 1.00 66.38 113 ILE A C 1
ATOM 879 O O . ILE A 1 113 ? 3.022 9.305 -17.868 1.00 66.38 113 ILE A O 1
ATOM 883 N N . ALA A 1 114 ? 3.934 10.493 -16.200 1.00 63.16 114 ALA A N 1
ATOM 884 C CA . ALA A 1 114 ? 4.505 11.537 -17.047 1.00 63.16 114 ALA A CA 1
ATOM 885 C C . ALA A 1 114 ? 5.698 11.070 -17.908 1.00 63.16 114 ALA A C 1
ATOM 887 O O . ALA A 1 114 ? 5.981 11.706 -18.910 1.00 63.16 114 ALA A O 1
ATOM 888 N N . HIS A 1 115 ? 6.364 9.951 -17.600 1.00 56.06 115 HIS A N 1
ATOM 889 C CA . HIS A 1 115 ? 7.360 9.312 -18.480 1.00 56.06 115 HIS A CA 1
ATOM 890 C C . HIS A 1 115 ? 6.733 8.658 -19.720 1.00 56.06 115 HIS A C 1
ATOM 892 O O . HIS A 1 115 ? 7.449 8.301 -20.653 1.00 56.06 115 HIS A O 1
ATOM 898 N N . VAL A 1 116 ? 5.404 8.524 -19.756 1.00 52.34 116 VAL A N 1
ATOM 899 C CA . VAL A 1 116 ? 4.659 8.246 -20.993 1.00 52.34 116 VAL A CA 1
ATOM 900 C C . VAL A 1 116 ? 4.536 9.519 -21.855 1.00 52.34 116 VAL A C 1
ATOM 902 O O . VAL A 1 116 ? 4.214 9.433 -23.039 1.00 52.34 116 VAL A O 1
ATOM 905 N N . ASP A 1 117 ? 4.838 10.693 -21.290 1.00 45.69 117 ASP A N 1
ATOM 906 C CA . ASP A 1 117 ? 4.876 11.988 -21.964 1.00 45.69 117 ASP A CA 1
ATOM 907 C C . ASP A 1 117 ? 6.313 12.345 -22.401 1.00 45.69 117 ASP A C 1
ATOM 909 O O . ASP A 1 117 ? 7.305 12.038 -21.736 1.00 45.69 117 ASP A O 1
ATOM 913 N N . LYS A 1 118 ? 6.436 12.954 -23.583 1.00 50.03 118 LYS A N 1
ATOM 914 C CA . LYS A 1 118 ? 7.641 12.947 -24.446 1.00 50.03 118 LYS A CA 1
ATOM 915 C C . LYS A 1 118 ? 8.933 13.537 -23.858 1.00 50.03 118 LYS A C 1
ATOM 917 O O . LYS A 1 118 ? 9.992 13.323 -24.437 1.00 50.03 118 LYS A O 1
ATOM 922 N N . GLU A 1 119 ? 8.869 14.281 -22.761 1.00 46.22 119 GLU A N 1
ATOM 923 C CA . GLU A 1 119 ? 9.968 15.134 -22.278 1.00 46.22 119 GLU A CA 1
ATOM 924 C C . GLU A 1 119 ? 11.061 14.373 -21.501 1.00 46.22 119 GLU A C 1
ATOM 926 O O . GLU A 1 119 ? 12.159 14.885 -21.304 1.00 46.22 119 GLU A O 1
ATOM 931 N N . TYR A 1 120 ? 10.795 13.126 -21.098 1.00 47.47 120 TYR A N 1
ATOM 932 C CA . TYR A 1 120 ? 11.728 12.320 -20.300 1.00 47.47 120 TYR A CA 1
ATOM 933 C C . TYR A 1 120 ? 12.226 11.037 -20.986 1.00 47.47 120 TYR A C 1
ATOM 935 O O . TYR A 1 120 ? 12.851 10.191 -20.340 1.00 47.47 120 TYR A O 1
ATOM 943 N N . ALA A 1 121 ? 11.956 10.872 -22.282 1.00 49.69 121 ALA A N 1
ATOM 944 C CA . ALA A 1 121 ? 12.448 9.735 -23.063 1.00 49.69 121 ALA A CA 1
ATOM 945 C C . ALA A 1 121 ? 13.974 9.785 -23.300 1.00 49.69 121 ALA A C 1
ATOM 947 O O . ALA A 1 121 ? 14.586 8.746 -23.544 1.00 49.69 121 ALA A O 1
ATOM 948 N N . ASP A 1 122 ? 14.581 10.971 -23.191 1.00 50.31 122 ASP A N 1
ATOM 949 C CA . ASP A 1 122 ? 15.958 11.223 -23.628 1.00 50.31 122 ASP A CA 1
ATOM 950 C C . ASP A 1 122 ? 17.041 10.791 -22.619 1.00 50.31 122 ASP A C 1
ATOM 952 O O . ASP A 1 122 ? 18.166 10.507 -23.029 1.00 50.31 122 ASP A O 1
ATOM 956 N N . ASP A 1 123 ? 16.735 10.679 -21.316 1.00 49.22 123 ASP A N 1
ATOM 957 C CA . ASP A 1 123 ? 17.698 10.174 -20.321 1.00 49.22 123 ASP A CA 1
ATOM 958 C C . ASP A 1 123 ? 17.033 9.411 -19.150 1.00 49.22 123 ASP A C 1
ATOM 960 O O . ASP A 1 123 ? 16.667 10.011 -18.131 1.00 49.22 123 ASP A O 1
ATOM 964 N N . PRO A 1 124 ? 16.950 8.067 -19.222 1.00 51.12 124 PRO A N 1
ATOM 965 C CA . PRO A 1 124 ? 16.409 7.211 -18.160 1.00 51.12 124 PRO A CA 1
ATOM 966 C C . PRO A 1 124 ? 17.146 7.314 -16.813 1.00 51.12 124 PRO A C 1
ATOM 968 O O . PRO A 1 124 ? 16.616 6.903 -15.775 1.00 51.12 124 PRO A O 1
ATOM 971 N N . SER A 1 125 ? 18.380 7.832 -16.793 1.00 50.97 125 SER A N 1
ATOM 972 C CA . SER A 1 125 ? 19.187 7.931 -15.573 1.00 50.97 125 SER A CA 1
ATOM 973 C C . SER A 1 125 ? 18.739 9.081 -14.656 1.00 50.97 125 SER A C 1
ATOM 975 O O . SER A 1 125 ? 18.853 8.969 -13.428 1.00 50.97 125 SER A O 1
ATOM 977 N N . THR A 1 126 ? 18.110 10.124 -15.214 1.00 51.41 126 THR A N 1
ATOM 978 C CA . THR A 1 126 ? 17.550 11.259 -14.454 1.00 51.41 126 THR A CA 1
ATOM 979 C C . THR A 1 126 ? 16.402 10.860 -13.521 1.00 51.41 126 THR A C 1
ATOM 981 O O . THR A 1 126 ? 16.217 11.480 -12.470 1.00 51.41 126 THR A O 1
ATOM 984 N N . PHE A 1 127 ? 15.693 9.763 -13.813 1.00 48.91 127 PHE A N 1
ATOM 985 C CA . PHE A 1 127 ? 14.630 9.236 -12.950 1.00 48.91 127 PHE A CA 1
ATOM 986 C C . PHE A 1 127 ? 15.139 8.813 -11.560 1.00 48.91 127 PHE A C 1
ATOM 988 O O . PHE A 1 127 ? 14.419 8.874 -10.564 1.00 48.91 127 PHE A O 1
ATOM 995 N N . SER A 1 128 ? 16.408 8.400 -11.468 1.00 50.53 128 SER A N 1
ATOM 996 C CA . SER A 1 128 ? 16.965 7.760 -10.269 1.00 50.53 128 SER A CA 1
ATOM 997 C C . SER A 1 128 ? 17.555 8.732 -9.234 1.00 50.53 128 SER A C 1
ATOM 999 O O . SER A 1 128 ? 17.778 8.334 -8.079 1.00 50.53 128 SER A O 1
ATOM 1001 N N . SER A 1 129 ? 17.838 9.987 -9.598 1.00 49.94 129 SER A N 1
ATOM 1002 C CA . SER A 1 129 ? 18.598 10.904 -8.735 1.00 49.94 129 SER A CA 1
ATOM 1003 C C . SER A 1 129 ? 17.719 11.706 -7.767 1.00 49.94 129 SER A C 1
ATOM 1005 O O . SER A 1 129 ? 18.087 11.797 -6.596 1.00 49.94 129 SER A O 1
ATOM 1007 N N . VAL A 1 130 ? 16.538 12.182 -8.189 1.00 51.38 130 VAL A N 1
ATOM 1008 C CA . VAL A 1 130 ? 15.763 13.209 -7.452 1.00 51.38 130 VAL A CA 1
ATOM 1009 C C . VAL A 1 130 ? 14.741 12.652 -6.440 1.00 51.38 130 VAL A C 1
ATOM 1011 O O . VAL A 1 130 ? 14.457 13.314 -5.450 1.00 51.38 130 VAL A O 1
ATOM 1014 N N . ASN A 1 131 ? 14.228 11.426 -6.613 1.00 56.59 131 ASN A N 1
ATOM 1015 C CA . ASN A 1 131 ? 13.092 10.912 -5.821 1.00 56.59 131 ASN A CA 1
ATOM 1016 C C . ASN A 1 131 ? 13.376 9.557 -5.153 1.00 56.59 131 ASN A C 1
ATOM 1018 O O . ASN A 1 131 ? 12.751 8.546 -5.471 1.00 56.59 131 ASN A O 1
ATOM 1022 N N . SER A 1 132 ? 14.347 9.491 -4.246 1.00 65.56 132 SER A N 1
ATOM 1023 C CA . SER A 1 132 ? 14.647 8.235 -3.550 1.00 65.56 132 SER A CA 1
ATOM 1024 C C . SER A 1 132 ? 13.989 8.113 -2.196 1.00 65.56 132 SER A C 1
ATOM 1026 O O . SER A 1 132 ? 14.220 8.943 -1.324 1.00 65.56 132 SER A O 1
ATOM 1028 N N . ILE A 1 133 ? 13.270 7.010 -2.009 1.00 70.75 133 ILE A N 1
ATOM 1029 C CA . ILE A 1 133 ? 12.676 6.632 -0.730 1.00 70.75 133 ILE A CA 1
ATOM 1030 C C . ILE A 1 133 ? 13.602 5.641 -0.020 1.00 70.75 133 ILE A C 1
ATOM 1032 O O . ILE A 1 133 ? 13.862 4.573 -0.575 1.00 70.75 133 ILE A O 1
ATOM 1036 N N . PRO A 1 134 ? 14.097 5.931 1.190 1.00 74.75 134 PRO A N 1
ATOM 1037 C CA . PRO A 1 134 ? 14.819 4.942 1.984 1.00 74.75 134 PRO A CA 1
ATOM 1038 C C . PRO A 1 134 ? 13.974 3.673 2.180 1.00 74.75 134 PRO A C 1
ATOM 1040 O O . PRO A 1 134 ? 12.798 3.760 2.528 1.00 74.75 134 PRO A O 1
ATOM 1043 N N . VAL A 1 135 ? 14.540 2.469 2.006 1.00 67.81 135 VAL A N 1
ATOM 1044 C CA . VAL A 1 135 ? 13.748 1.241 2.237 1.00 67.81 135 VAL A CA 1
ATOM 1045 C C . VAL A 1 135 ? 13.325 1.096 3.684 1.00 67.81 135 VAL A C 1
ATOM 1047 O O . VAL A 1 135 ? 12.260 0.548 3.930 1.00 67.81 135 VAL A O 1
ATOM 1050 N N . GLN A 1 136 ? 14.082 1.642 4.634 1.00 73.25 136 GLN A N 1
ATOM 1051 C CA . GLN A 1 136 ? 13.639 1.677 6.027 1.00 73.25 136 GLN A CA 1
ATOM 1052 C C . GLN A 1 136 ? 12.316 2.434 6.184 1.00 73.25 136 GLN A C 1
ATOM 1054 O O . GLN A 1 136 ? 11.456 1.983 6.936 1.00 73.25 136 GLN A O 1
ATOM 1059 N N . ASP A 1 137 ? 12.090 3.490 5.403 1.00 80.88 137 ASP A N 1
ATOM 1060 C CA . ASP A 1 137 ? 10.827 4.227 5.422 1.00 80.88 137 ASP A CA 1
ATOM 1061 C C . ASP A 1 137 ? 9.699 3.412 4.781 1.00 80.88 137 ASP A C 1
ATOM 1063 O O . ASP A 1 137 ? 8.593 3.366 5.318 1.00 80.88 137 ASP A O 1
ATOM 1067 N N . LEU A 1 138 ? 9.981 2.692 3.686 1.00 77.50 138 LEU A N 1
ATOM 1068 C CA . LEU A 1 138 ? 9.021 1.763 3.071 1.00 77.50 138 LEU A CA 1
ATOM 1069 C C . LEU A 1 138 ? 8.669 0.595 4.003 1.00 77.50 138 LEU A C 1
ATOM 1071 O O . LEU A 1 138 ? 7.500 0.236 4.131 1.00 77.50 138 LEU A O 1
ATOM 1075 N N . ILE A 1 139 ? 9.664 0.014 4.676 1.00 76.88 139 ILE A N 1
ATOM 1076 C CA . ILE A 1 139 ? 9.486 -1.039 5.681 1.00 76.88 139 ILE A CA 1
ATOM 1077 C C . ILE A 1 139 ? 8.662 -0.498 6.845 1.00 76.88 139 ILE A C 1
ATOM 1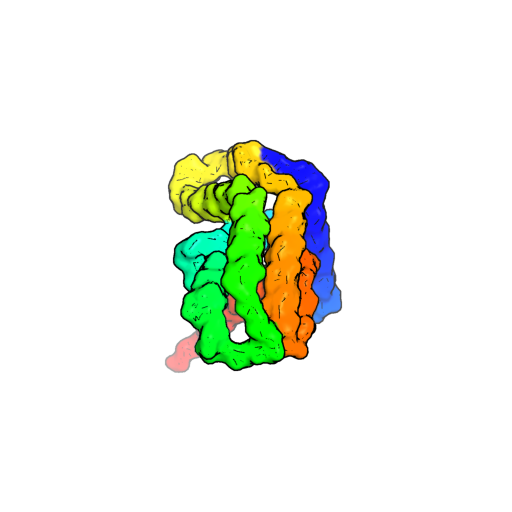079 O O . ILE A 1 139 ? 7.740 -1.175 7.293 1.00 76.88 139 ILE A O 1
ATOM 1083 N N . SER A 1 140 ? 8.970 0.705 7.327 1.00 82.56 140 SER A N 1
ATOM 1084 C CA . SER A 1 140 ? 8.265 1.334 8.441 1.00 82.56 140 SER A CA 1
ATOM 1085 C C . SER A 1 140 ? 6.798 1.609 8.091 1.00 82.56 140 SER A C 1
ATOM 1087 O O . SER A 1 140 ? 5.906 1.171 8.817 1.00 82.56 140 SER A O 1
ATOM 1089 N N . LEU A 1 141 ? 6.531 2.189 6.914 1.00 85.25 141 LEU A N 1
ATOM 1090 C CA . LEU A 1 141 ? 5.181 2.409 6.382 1.00 85.25 141 LEU A 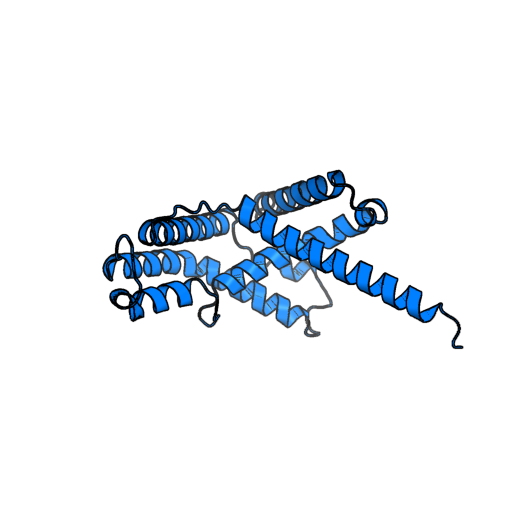CA 1
ATOM 1091 C C . LEU A 1 141 ? 4.385 1.100 6.263 1.00 85.25 141 LEU A C 1
ATOM 1093 O O . LEU A 1 141 ? 3.214 1.017 6.655 1.00 85.25 141 LEU A O 1
ATOM 1097 N N . LEU A 1 142 ? 5.019 0.048 5.744 1.00 81.25 142 LEU A N 1
ATOM 1098 C CA . LEU A 1 142 ? 4.373 -1.252 5.610 1.00 81.25 142 LEU A CA 1
ATOM 1099 C C . LEU A 1 142 ? 4.139 -1.924 6.956 1.00 81.25 142 LEU A C 1
ATOM 1101 O O . LEU A 1 142 ? 3.073 -2.498 7.142 1.00 81.25 142 LEU A O 1
ATOM 1105 N N . ARG A 1 143 ? 5.057 -1.808 7.916 1.00 80.62 143 ARG A N 1
ATOM 1106 C CA . ARG A 1 143 ? 4.846 -2.287 9.290 1.00 80.62 143 ARG A CA 1
ATOM 1107 C C . ARG A 1 143 ? 3.703 -1.548 9.978 1.00 80.62 143 ARG A C 1
ATOM 1109 O O . ARG A 1 143 ? 2.877 -2.193 10.616 1.00 80.62 143 ARG A O 1
ATOM 1116 N N . ALA A 1 144 ? 3.598 -0.232 9.800 1.00 85.62 144 ALA A N 1
ATOM 1117 C CA . ALA A 1 144 ? 2.462 0.541 10.301 1.00 85.62 144 ALA A CA 1
ATOM 1118 C C . ALA A 1 144 ? 1.139 0.036 9.701 1.00 85.62 144 ALA A C 1
ATOM 1120 O O . ALA A 1 144 ? 0.142 -0.132 10.401 1.00 85.62 144 ALA A O 1
ATOM 1121 N N . THR A 1 145 ? 1.151 -0.299 8.411 1.00 84.94 145 THR A N 1
ATOM 1122 C CA . THR A 1 145 ? -0.023 -0.832 7.705 1.00 84.94 145 THR A CA 1
ATOM 1123 C C . THR A 1 145 ? -0.353 -2.262 8.117 1.00 84.94 145 THR A C 1
ATOM 1125 O O . THR A 1 145 ? -1.523 -2.602 8.263 1.00 84.94 145 THR A O 1
ATOM 1128 N N . GLN A 1 146 ? 0.658 -3.094 8.362 1.00 80.31 146 GLN A N 1
ATOM 1129 C CA . GLN A 1 146 ? 0.496 -4.430 8.935 1.00 80.31 146 GLN A CA 1
ATOM 1130 C C . GLN A 1 146 ? -0.129 -4.350 10.324 1.00 80.31 146 GLN A C 1
ATOM 1132 O O . GLN A 1 146 ? -1.068 -5.088 10.593 1.00 80.31 146 GLN A O 1
ATOM 1137 N N . GLY A 1 147 ? 0.339 -3.432 11.176 1.00 83.38 147 GLY A N 1
ATOM 1138 C CA . GLY A 1 147 ? -0.241 -3.189 12.497 1.00 83.38 147 GLY A CA 1
ATOM 1139 C C . GLY A 1 147 ? -1.708 -2.768 12.411 1.00 83.38 147 GLY A C 1
ATOM 1140 O O . GLY A 1 147 ? -2.559 -3.367 13.060 1.00 83.38 147 GLY A O 1
ATOM 1141 N N . LEU A 1 148 ? -2.020 -1.812 11.531 1.00 88.12 148 LEU A N 1
ATOM 1142 C CA . LEU A 1 148 ? -3.391 -1.380 11.256 1.00 88.12 148 LEU A CA 1
ATOM 1143 C C . LEU A 1 148 ? -4.269 -2.556 10.820 1.00 88.12 148 LEU A C 1
ATOM 1145 O O . LEU A 1 148 ? -5.323 -2.793 11.405 1.00 88.12 148 LEU A O 1
ATOM 1149 N N . LEU A 1 149 ? -3.846 -3.315 9.810 1.00 84.62 149 LEU A N 1
ATOM 1150 C CA . LEU A 1 149 ? -4.640 -4.423 9.287 1.00 84.62 149 LEU A CA 1
ATOM 1151 C C . LEU A 1 149 ? -4.775 -5.554 10.306 1.00 84.62 149 LEU A C 1
ATOM 1153 O O . LEU A 1 149 ? -5.855 -6.126 10.410 1.00 84.62 149 LEU A O 1
ATOM 1157 N N . ALA A 1 150 ? -3.740 -5.832 11.100 1.00 82.69 150 ALA A N 1
ATOM 1158 C CA . ALA A 1 150 ? -3.801 -6.800 12.190 1.00 82.69 150 ALA A CA 1
ATOM 1159 C C . ALA A 1 150 ? -4.819 -6.385 13.265 1.00 82.69 150 ALA A C 1
ATOM 1161 O O . ALA A 1 150 ? -5.599 -7.222 13.719 1.00 82.69 150 ALA A O 1
ATOM 1162 N N . GLU A 1 151 ? -4.868 -5.100 13.629 1.00 86.31 151 GLU A N 1
ATOM 1163 C CA . GLU A 1 151 ? -5.884 -4.565 14.540 1.00 86.31 151 GLU A CA 1
ATOM 1164 C C . GLU A 1 151 ? -7.293 -4.738 13.955 1.00 86.31 151 GLU A C 1
ATOM 1166 O O . GLU A 1 151 ? -8.157 -5.307 14.623 1.00 86.31 151 GLU A O 1
ATOM 1171 N N . HIS A 1 152 ? -7.514 -4.361 12.690 1.00 84.81 152 HIS A N 1
ATOM 1172 C CA . HIS A 1 152 ? -8.809 -4.557 12.016 1.00 84.81 152 HIS A CA 1
ATOM 1173 C C . HIS A 1 152 ? -9.211 -6.032 11.953 1.00 84.81 152 HIS A C 1
ATOM 1175 O O . HIS A 1 152 ? -10.339 -6.388 12.282 1.00 84.81 152 HIS A O 1
ATOM 1181 N N . CYS A 1 153 ? -8.277 -6.910 11.604 1.00 82.00 153 CYS A N 1
ATOM 1182 C CA . CYS A 1 153 ? -8.468 -8.357 11.587 1.00 82.00 153 CYS A CA 1
ATOM 1183 C C . CYS A 1 153 ? -8.857 -8.902 12.970 1.00 82.00 153 CYS A C 1
ATOM 1185 O O . CYS A 1 153 ? -9.775 -9.716 13.091 1.00 82.00 153 CYS A O 1
ATOM 1187 N N . SER A 1 154 ? -8.225 -8.397 14.035 1.00 83.31 154 SER A N 1
ATOM 1188 C CA . SER A 1 154 ? -8.582 -8.749 15.412 1.00 83.31 154 SER A CA 1
ATOM 1189 C C . SER A 1 154 ? -10.001 -8.304 15.785 1.00 83.31 154 SER A C 1
ATOM 1191 O O . SER A 1 154 ? -10.688 -9.013 16.518 1.00 83.31 154 SER A O 1
ATOM 1193 N N . TRP A 1 155 ? -10.481 -7.183 15.234 1.00 85.69 155 TRP A N 1
ATOM 1194 C CA . TRP A 1 155 ? -11.853 -6.703 15.440 1.00 85.69 155 TRP A CA 1
ATOM 1195 C C . TRP A 1 155 ? -12.895 -7.570 14.739 1.00 85.69 155 TRP A C 1
ATOM 1197 O O . TRP A 1 155 ? -14.021 -7.670 15.226 1.00 85.69 155 TRP A O 1
ATOM 1207 N N . PHE A 1 156 ? -12.519 -8.240 13.649 1.00 80.88 156 PHE A N 1
ATOM 1208 C CA . PHE A 1 156 ? -13.344 -9.248 12.979 1.00 80.88 156 PHE A CA 1
ATOM 1209 C C . PHE A 1 156 ? -13.176 -10.662 13.559 1.00 80.88 156 PHE A C 1
ATOM 1211 O O . PHE A 1 156 ? -14.004 -11.530 13.301 1.00 80.88 156 PHE A O 1
ATOM 1218 N N . GLY A 1 157 ? -12.169 -10.899 14.406 1.00 73.06 157 GLY A N 1
ATOM 1219 C CA . GLY A 1 157 ? -11.934 -12.189 15.066 1.00 73.06 157 GLY A CA 1
ATOM 1220 C C . GLY A 1 157 ? -11.120 -13.197 14.247 1.00 73.06 157 GLY A C 1
ATOM 1221 O O . GLY A 1 157 ? -11.010 -14.350 14.652 1.00 73.06 157 GLY A O 1
ATOM 1222 N N . ALA A 1 158 ? -10.519 -12.778 13.131 1.00 64.88 158 ALA A N 1
ATOM 1223 C CA . ALA A 1 158 ? -9.655 -13.623 12.311 1.00 64.88 158 ALA A CA 1
ATOM 1224 C C . ALA A 1 158 ? -8.292 -12.939 12.141 1.00 64.88 158 ALA A C 1
ATOM 1226 O O . ALA A 1 158 ? -8.208 -11.977 11.383 1.00 64.88 158 ALA A O 1
ATOM 1227 N N . PRO A 1 159 ? -7.221 -13.372 12.830 1.00 62.06 159 PRO A N 1
ATOM 1228 C CA . PRO A 1 159 ? -5.901 -12.782 12.640 1.00 62.06 159 PRO A CA 1
ATOM 1229 C C . PRO A 1 159 ? -5.380 -13.091 11.229 1.00 62.06 159 PRO A C 1
ATOM 1231 O O . PRO A 1 159 ? -5.248 -14.257 10.862 1.00 62.06 159 PRO A O 1
ATOM 1234 N N . TRP A 1 160 ? -5.051 -12.054 10.452 1.00 61.91 160 TRP A N 1
ATOM 1235 C CA . TRP A 1 160 ? -4.409 -12.206 9.144 1.00 61.91 160 TRP A CA 1
ATOM 1236 C C . TRP A 1 160 ? -2.988 -11.623 9.172 1.00 61.91 160 TRP A C 1
ATOM 1238 O O . TRP A 1 160 ? -2.833 -10.409 9.334 1.00 61.91 160 TRP A O 1
ATOM 1248 N N . PRO A 1 161 ? -1.931 -12.442 9.025 1.00 60.09 161 PRO A N 1
ATOM 1249 C CA . PRO A 1 161 ? -0.566 -11.938 8.951 1.00 60.09 161 PRO A CA 1
ATOM 1250 C C . PRO A 1 161 ? -0.287 -11.313 7.576 1.00 60.09 161 PRO A C 1
ATOM 1252 O O . PRO A 1 161 ? -0.574 -11.906 6.538 1.00 60.09 161 PRO A O 1
ATOM 1255 N N . ILE A 1 162 ? 0.315 -10.122 7.557 1.00 64.06 162 ILE A N 1
ATOM 1256 C CA . ILE A 1 162 ? 0.789 -9.447 6.338 1.00 64.06 162 ILE A CA 1
ATOM 1257 C C . ILE A 1 162 ? 2.290 -9.185 6.501 1.00 64.06 162 ILE A C 1
ATOM 1259 O O . ILE A 1 162 ? 2.728 -8.769 7.570 1.00 64.06 162 ILE A O 1
ATOM 1263 N N . SER A 1 163 ? 3.092 -9.435 5.461 1.00 66.56 163 SER A N 1
ATOM 1264 C CA . SER A 1 163 ? 4.551 -9.227 5.460 1.00 66.56 163 SER A CA 1
ATOM 1265 C C . SER A 1 163 ? 5.011 -8.527 4.172 1.00 66.56 163 SER A C 1
ATOM 1267 O O . SER A 1 163 ? 4.344 -8.627 3.144 1.00 66.56 163 SER A O 1
ATOM 1269 N N . MET A 1 164 ? 6.156 -7.825 4.199 1.00 65.75 164 MET A N 1
ATOM 1270 C CA . MET A 1 164 ? 6.757 -7.219 2.991 1.00 65.75 164 MET A CA 1
ATOM 1271 C C . MET A 1 164 ? 7.049 -8.287 1.934 1.00 65.75 164 MET A C 1
ATOM 1273 O O . MET A 1 164 ? 6.749 -8.097 0.760 1.00 65.75 164 MET A O 1
ATOM 1277 N N . ALA A 1 165 ? 7.586 -9.428 2.371 1.00 66.44 165 ALA A N 1
ATOM 1278 C CA . ALA A 1 165 ? 7.818 -10.573 1.505 1.00 66.44 165 ALA A CA 1
ATOM 1279 C C . ALA A 1 165 ? 6.519 -11.029 0.824 1.00 66.44 165 ALA A C 1
ATOM 1281 O O . ALA A 1 165 ? 6.534 -11.265 -0.376 1.00 66.44 165 ALA A O 1
ATOM 1282 N N . GLY A 1 166 ? 5.395 -11.055 1.550 1.00 68.88 166 GLY A N 1
ATOM 1283 C CA . GLY A 1 166 ? 4.081 -11.376 0.991 1.00 68.88 166 GLY A CA 1
ATOM 1284 C C . GLY A 1 166 ? 3.570 -10.332 -0.007 1.00 68.88 166 GLY A C 1
ATOM 1285 O O . GLY A 1 166 ? 3.019 -10.697 -1.039 1.00 68.88 166 GLY A O 1
ATOM 1286 N N . VAL A 1 167 ? 3.785 -9.036 0.248 1.00 70.12 167 VAL A N 1
ATOM 1287 C CA . VAL A 1 167 ? 3.413 -7.969 -0.703 1.00 70.12 167 VAL A CA 1
ATOM 1288 C C . VAL A 1 167 ? 4.220 -8.082 -1.996 1.00 70.12 167 VAL A C 1
ATOM 1290 O O . VAL A 1 167 ? 3.643 -8.033 -3.081 1.00 70.12 167 VAL A O 1
ATOM 1293 N N . VAL A 1 168 ? 5.540 -8.268 -1.888 1.00 71.94 168 VAL A N 1
ATOM 1294 C CA . VAL A 1 168 ? 6.414 -8.479 -3.050 1.00 71.94 168 VAL A CA 1
ATOM 1295 C C . VAL A 1 168 ? 6.024 -9.762 -3.779 1.00 71.94 168 VAL A C 1
ATOM 1297 O O . VAL A 1 168 ? 5.888 -9.745 -4.994 1.00 71.94 168 VAL A O 1
ATOM 1300 N N . GLU A 1 169 ? 5.775 -10.852 -3.055 1.00 73.12 169 GLU A N 1
ATOM 1301 C CA . GLU A 1 169 ? 5.359 -12.130 -3.630 1.00 73.12 169 GLU A CA 1
ATOM 1302 C C . GLU A 1 169 ? 4.069 -12.002 -4.442 1.00 73.12 169 GLU A C 1
ATOM 1304 O O . GLU A 1 169 ? 4.053 -12.393 -5.608 1.00 73.12 169 GLU A O 1
ATOM 1309 N N . VAL A 1 170 ? 3.015 -11.417 -3.865 1.00 73.88 170 VAL A N 1
ATOM 1310 C CA . VAL A 1 170 ? 1.728 -11.225 -4.550 1.00 73.88 170 VAL A CA 1
ATOM 1311 C C . VAL A 1 170 ? 1.881 -10.281 -5.742 1.00 73.88 170 VAL A C 1
ATOM 1313 O O . VAL A 1 170 ? 1.387 -10.585 -6.826 1.00 73.88 170 VAL A O 1
ATOM 1316 N N . GLY A 1 171 ? 2.590 -9.161 -5.568 1.00 69.62 171 GLY A N 1
ATOM 1317 C CA . GLY A 1 171 ? 2.811 -8.188 -6.638 1.00 69.62 171 GLY A CA 1
ATOM 1318 C C . GLY A 1 171 ? 3.594 -8.778 -7.812 1.00 69.62 171 GLY A C 1
ATOM 1319 O O . GLY A 1 171 ? 3.175 -8.651 -8.959 1.00 69.62 171 GLY A O 1
ATOM 1320 N N . THR A 1 172 ? 4.699 -9.477 -7.537 1.00 70.25 172 THR A N 1
ATOM 1321 C CA . THR A 1 172 ? 5.495 -10.159 -8.565 1.00 70.25 172 THR A CA 1
ATOM 1322 C C . THR A 1 172 ? 4.702 -11.279 -9.232 1.00 70.25 172 THR A C 1
ATOM 1324 O O . THR A 1 172 ? 4.758 -11.395 -10.453 1.00 70.25 172 THR A O 1
ATOM 1327 N N . GLN A 1 173 ? 3.933 -12.069 -8.475 1.00 74.31 173 GLN A N 1
ATOM 1328 C CA . GLN A 1 173 ? 3.119 -13.142 -9.047 1.00 74.31 173 GLN A CA 1
ATOM 1329 C C . GLN A 1 173 ? 2.076 -12.602 -10.028 1.00 74.31 173 GLN A C 1
ATOM 1331 O O . GLN A 1 173 ? 2.017 -13.080 -11.153 1.00 74.31 173 GLN A O 1
ATOM 1336 N N . GLN A 1 174 ? 1.328 -11.558 -9.655 1.00 74.69 174 GLN A N 1
ATOM 1337 C CA . GLN A 1 174 ? 0.337 -10.948 -10.550 1.00 74.69 174 GLN A CA 1
ATOM 1338 C C . GLN A 1 174 ? 0.961 -10.426 -11.849 1.00 74.69 174 GLN A C 1
ATOM 1340 O O . GLN A 1 174 ? 0.361 -10.544 -12.916 1.00 74.69 174 GLN A O 1
ATOM 1345 N N . MET A 1 175 ? 2.169 -9.859 -11.777 1.00 72.94 175 MET A N 1
ATOM 1346 C CA . MET A 1 175 ? 2.884 -9.397 -12.970 1.00 72.94 175 MET A CA 1
ATOM 1347 C C . MET A 1 175 ? 3.330 -10.563 -13.855 1.00 72.94 175 MET A C 1
ATOM 1349 O O . MET A 1 175 ? 3.229 -10.469 -15.076 1.00 72.94 175 MET A O 1
ATOM 1353 N N . VAL A 1 176 ? 3.803 -11.662 -13.261 1.00 72.75 176 VAL A N 1
ATOM 1354 C CA . VAL A 1 176 ? 4.160 -12.875 -14.010 1.00 72.75 176 VAL A CA 1
ATOM 1355 C C . VAL A 1 176 ? 2.932 -13.492 -14.664 1.00 72.75 176 VAL A C 1
ATOM 1357 O O . VAL A 1 176 ? 2.983 -13.787 -15.854 1.00 72.75 176 VAL A O 1
ATOM 1360 N N . ASP A 1 177 ? 1.830 -13.632 -13.932 1.00 75.00 177 ASP A N 1
ATOM 1361 C CA . ASP A 1 177 ? 0.578 -14.170 -14.469 1.00 75.00 177 ASP A CA 1
ATOM 1362 C C . ASP A 1 177 ? 0.094 -13.321 -15.652 1.00 75.00 177 ASP A C 1
ATOM 1364 O O . ASP A 1 177 ? -0.202 -13.858 -16.716 1.00 75.00 177 ASP A O 1
ATOM 1368 N N . GLY A 1 178 ? 0.143 -11.989 -15.526 1.00 74.81 178 GLY A N 1
ATOM 1369 C CA . GLY A 1 178 ? -0.177 -11.076 -16.624 1.00 74.81 178 GLY A CA 1
ATOM 1370 C C . GLY A 1 178 ? 0.732 -11.248 -17.848 1.00 74.81 178 GLY A C 1
ATOM 1371 O O . GLY A 1 178 ? 0.252 -11.243 -18.981 1.00 74.81 178 GLY A O 1
ATOM 1372 N N . LEU A 1 179 ? 2.040 -11.444 -17.650 1.00 69.69 179 LEU A N 1
ATOM 1373 C CA . LEU A 1 179 ? 2.978 -11.709 -18.748 1.00 69.69 179 LEU A CA 1
ATOM 1374 C C . LEU A 1 179 ? 2.709 -13.061 -19.427 1.00 69.69 179 LEU A C 1
ATOM 1376 O O . LEU A 1 179 ? 2.758 -13.152 -20.657 1.00 69.69 179 LEU A O 1
ATOM 1380 N N . LEU A 1 180 ? 2.408 -14.101 -18.648 1.00 70.88 180 LEU A N 1
ATOM 1381 C CA . LEU A 1 180 ? 2.074 -15.429 -19.164 1.00 70.88 180 LEU A CA 1
ATOM 1382 C C . LEU A 1 180 ? 0.753 -15.416 -19.938 1.00 70.88 180 LEU A C 1
ATOM 1384 O O . LEU A 1 180 ? 0.671 -16.030 -21.003 1.00 70.88 180 LEU A O 1
ATOM 1388 N N . ASP A 1 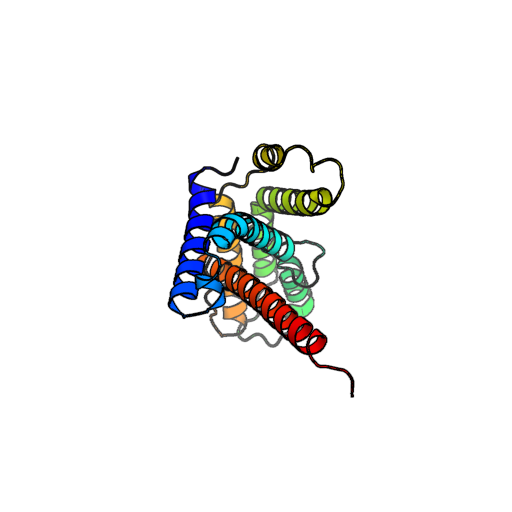181 ? -0.243 -14.674 -19.461 1.00 75.38 181 ASP A N 1
ATOM 1389 C CA . ASP A 1 181 ? -1.515 -14.488 -20.158 1.00 75.38 181 ASP A CA 1
ATOM 1390 C C . ASP A 1 181 ? -1.332 -13.736 -21.480 1.00 75.38 181 ASP A C 1
ATOM 1392 O O . ASP A 1 181 ? -1.895 -14.144 -22.500 1.00 75.38 181 ASP A O 1
ATOM 1396 N N . ILE A 1 182 ? -0.494 -12.690 -21.516 1.00 73.00 182 ILE A N 1
ATOM 1397 C CA . ILE A 1 182 ? -0.138 -11.992 -22.764 1.00 73.00 182 ILE A CA 1
ATOM 1398 C C . ILE A 1 182 ? 0.542 -12.955 -23.743 1.00 73.00 182 ILE A C 1
ATOM 1400 O O . ILE A 1 182 ? 0.189 -12.974 -24.925 1.00 73.00 182 ILE A O 1
ATOM 1404 N N . HIS A 1 183 ? 1.487 -13.773 -23.268 1.00 68.19 183 HIS A N 1
ATOM 1405 C CA . HIS A 1 183 ? 2.178 -14.753 -24.104 1.00 68.19 183 HIS A CA 1
ATOM 1406 C C . HIS A 1 183 ? 1.207 -15.795 -24.673 1.00 68.19 183 HIS A C 1
ATOM 1408 O O . HIS A 1 183 ? 1.173 -15.993 -25.888 1.00 68.19 183 HIS A O 1
ATOM 1414 N N . ARG A 1 184 ? 0.360 -16.399 -23.829 1.00 71.81 184 ARG A N 1
ATOM 1415 C CA . ARG A 1 184 ? -0.652 -17.382 -24.247 1.00 71.81 184 ARG A CA 1
ATOM 1416 C C . ARG A 1 184 ? -1.623 -16.781 -25.267 1.00 71.81 184 ARG A C 1
ATOM 1418 O O . ARG A 1 184 ? -1.819 -17.352 -26.335 1.00 71.81 184 ARG A O 1
ATOM 1425 N N . SER A 1 185 ? -2.113 -15.570 -25.003 1.00 72.94 185 SER A N 1
ATOM 1426 C CA . SER A 1 185 ? -2.994 -14.821 -25.912 1.00 72.94 185 SER A CA 1
ATOM 1427 C C . SER A 1 185 ? -2.317 -14.435 -27.236 1.00 72.94 185 SER A C 1
ATOM 1429 O O . SER A 1 185 ? -2.989 -14.193 -28.241 1.00 72.94 185 SER A O 1
ATOM 1431 N N . GLY A 1 186 ? -0.989 -14.301 -27.251 1.00 67.69 186 GLY A N 1
ATOM 1432 C CA . GLY A 1 186 ? -0.198 -14.056 -28.458 1.00 67.69 186 GLY A CA 1
ATOM 1433 C C . GLY A 1 186 ? 0.021 -15.324 -29.287 1.00 67.69 186 GLY A C 1
ATOM 1434 O O . GLY A 1 186 ? -0.083 -15.279 -30.513 1.00 67.69 186 GLY A O 1
ATOM 1435 N N . VAL A 1 187 ? 0.271 -16.457 -28.625 1.00 65.88 187 VAL A N 1
ATOM 1436 C CA . VAL A 1 187 ? 0.408 -17.776 -29.263 1.00 65.88 187 VAL A CA 1
ATOM 1437 C C . VAL A 1 187 ? -0.918 -18.222 -29.881 1.00 65.88 187 VAL A C 1
ATOM 1439 O O . VAL A 1 187 ? -0.937 -18.632 -31.037 1.00 65.88 187 VAL A O 1
ATOM 1442 N N . GLU A 1 188 ? -2.036 -18.065 -29.168 1.00 65.69 188 GLU A N 1
ATOM 1443 C CA . GLU A 1 188 ? -3.374 -18.397 -29.678 1.00 65.69 188 GLU A CA 1
ATOM 1444 C C . GLU A 1 188 ? -3.783 -17.540 -30.883 1.00 65.69 188 GLU A C 1
ATOM 1446 O O . GLU A 1 188 ? -4.416 -18.045 -31.811 1.00 65.69 188 GLU A O 1
ATOM 1451 N N . ARG A 1 189 ? -3.398 -16.255 -30.909 1.00 62.66 189 ARG A N 1
ATOM 1452 C CA . ARG A 1 189 ? -3.622 -15.382 -32.072 1.00 62.66 189 ARG A CA 1
ATOM 1453 C C . ARG A 1 189 ? -2.817 -15.834 -33.287 1.00 62.66 189 ARG A C 1
ATOM 1455 O O . ARG A 1 189 ? -3.402 -16.033 -34.343 1.00 62.66 189 ARG A O 1
ATOM 1462 N N . ARG A 1 190 ? -1.521 -16.122 -33.121 1.00 58.34 190 ARG A N 1
ATOM 1463 C CA . ARG A 1 190 ? -0.697 -16.673 -34.214 1.00 58.34 190 ARG A CA 1
ATOM 1464 C C . ARG A 1 190 ? -1.193 -18.031 -34.709 1.00 58.34 190 ARG A C 1
ATOM 1466 O O . ARG A 1 190 ? -1.114 -18.296 -35.898 1.00 58.34 190 ARG A O 1
ATOM 1473 N N . ALA A 1 191 ? -1.710 -18.881 -33.822 1.00 61.28 191 ALA A N 1
ATOM 1474 C CA . ALA A 1 191 ? -2.277 -20.169 -34.213 1.00 61.28 191 ALA A CA 1
ATOM 1475 C C . ALA A 1 191 ? -3.567 -20.013 -35.041 1.00 61.28 191 ALA A C 1
ATOM 1477 O O . ALA A 1 191 ? -3.781 -20.789 -35.969 1.00 61.28 191 ALA A O 1
ATOM 1478 N N . LYS A 1 192 ? -4.398 -19.001 -34.747 1.00 64.50 192 LYS A N 1
ATOM 1479 C CA . LYS A 1 192 ? -5.587 -18.666 -35.550 1.00 64.50 192 LYS A CA 1
ATOM 1480 C C . LYS A 1 192 ? -5.230 -18.077 -36.915 1.00 64.50 192 LYS A C 1
ATOM 1482 O O . LYS A 1 192 ? -5.866 -18.446 -37.892 1.00 64.50 192 LYS A O 1
ATOM 1487 N N . ASP A 1 193 ? -4.188 -17.253 -36.992 1.00 64.38 193 ASP A N 1
ATOM 1488 C CA . ASP A 1 193 ? -3.722 -16.650 -38.251 1.00 64.38 193 ASP A CA 1
ATOM 1489 C C . ASP A 1 193 ? -3.026 -17.663 -39.194 1.00 64.38 193 ASP A C 1
ATOM 1491 O O . ASP A 1 193 ? -2.781 -17.363 -40.361 1.00 64.38 193 ASP A O 1
ATOM 1495 N N . CYS A 1 194 ? -2.700 -18.868 -38.707 1.00 58.78 194 CYS A N 1
ATOM 1496 C CA . CYS A 1 194 ? -2.097 -19.955 -39.490 1.00 58.78 194 CYS A CA 1
ATOM 1497 C C . CYS A 1 194 ? -3.094 -21.041 -39.939 1.00 58.78 194 CYS A C 1
ATOM 1499 O O . CYS A 1 194 ? -2.672 -22.021 -40.557 1.00 58.78 194 CYS A O 1
ATOM 1501 N N . LEU A 1 195 ? -4.391 -20.903 -39.640 1.00 50.25 195 LEU A N 1
ATOM 1502 C CA . LEU A 1 195 ? -5.416 -21.803 -40.172 1.00 50.25 195 LEU A CA 1
ATOM 1503 C C . LEU A 1 195 ? -5.877 -21.287 -41.547 1.00 50.25 195 LEU A C 1
ATOM 1505 O O . LEU A 1 195 ? -6.293 -20.133 -41.634 1.00 50.25 195 LEU A O 1
ATOM 1509 N N . PRO A 1 196 ? -5.804 -22.096 -42.622 1.00 52.44 196 PRO A N 1
ATOM 1510 C CA . PRO A 1 196 ? -6.348 -21.695 -43.915 1.00 52.44 196 PRO A CA 1
ATOM 1511 C C . PRO A 1 196 ? -7.865 -21.501 -43.794 1.00 52.44 196 PRO A C 1
ATOM 1513 O O . PRO A 1 196 ? -8.548 -22.338 -43.197 1.00 52.44 196 PRO A O 1
ATOM 1516 N N . GLU A 1 197 ? -8.379 -20.391 -44.333 1.00 56.25 197 GLU A N 1
ATOM 1517 C CA . GLU A 1 197 ? -9.824 -20.179 -44.454 1.00 56.25 197 GLU A CA 1
ATOM 1518 C C . GLU A 1 197 ? -10.458 -21.315 -45.286 1.00 56.25 197 GLU A C 1
ATOM 1520 O O . GLU A 1 197 ? -9.819 -21.791 -46.232 1.00 56.25 197 GLU A O 1
ATOM 1525 N N . PRO A 1 198 ? -11.661 -21.790 -44.907 1.00 62.19 198 PRO A N 1
ATOM 1526 C CA . PRO A 1 198 ? -12.345 -22.899 -45.574 1.00 62.19 198 PRO A CA 1
ATOM 1527 C C . PRO A 1 198 ? -12.796 -22.583 -47.005 1.00 62.19 198 PRO A C 1
ATOM 1529 O O . PRO A 1 198 ? -13.169 -21.419 -47.278 1.00 62.19 198 PRO A O 1
#

pLDDT: mean 71.37, std 13.63, range [30.44, 91.44]

Foldseek 3Di:
DAPPVLLVVLLVLLVVLLVVVVVVPDPVCVVCVPVCVVCSVVLSLLLLLVVLQQCDCPHPNHPNVVLVCLLVCQVPDPWPAGDDNVRSVVLVVLLVVLVVVSVLSPVSNVVVVCCVPDPPPPDPVVSPPPRYDHSVSVQSNVVSVQVVVQVVCVRRPHGDGDDPSNSSNVSSVVVVVVVVVVVVVVVVVVVVVPDDDD

Sequence (198 aa):
MLSETSRLEVRLAVCDRLRKIDSQGTDAMKAAPILFGLVQPAMVEGVLLALARLYDRNGDRSVWKLLKVAQGTIKQIPWSKPPTHADLTRQLGALAHHESTLDTLRTLRDKSIAHVDKEYADDPSTFSSVNSIPVQDLISLLRATQGLLAEHCSWFGAPWPISMAGVVEVGTQQMVDGLLDIHRSGVERRAKDCLPEP

Radius of gyration: 20.59 Å; chains: 1; bounding box: 46×40×65 Å